Protein AF-A0A0R3R9W0-F1 (afdb_monomer)

Nearest PDB structures (foldseek):
  6f42-assembly1_V  TM=9.279E-01  e=3.471E-11  Saccharomyces cerevisiae S288C
  7q5b-assembly1_Z  TM=9.039E-01  e=8.817E-10  Saccharomyces cerevisiae S288C
  6eu0-assembly1_Z  TM=9.153E-01  e=1.574E-09  Saccharomyces cerevisiae S288C
  8ffz-assembly1_H  TM=9.113E-01  e=1.174E-06  Saccharomyces cerevisiae S288C
  1ais-assembly1_B  TM=8.645E-01  e=1.232E-06  Pyrococcus woesei

Mean predicted aligned error: 11.51 Å

Solvent-accessible surface area (backbone atoms only — not comparable to full-atom values): 15544 Å² total; per-residue (Å²): 112,59,69,85,70,53,67,56,65,98,49,64,61,67,53,54,53,50,30,53,52,52,50,51,38,47,71,71,68,49,76,72,57,71,59,64,53,20,65,75,69,74,46,61,52,66,60,42,49,51,51,34,51,50,52,33,63,75,70,68,56,84,77,68,85,83,65,46,64,58,43,40,58,61,48,47,63,76,66,62,54,70,93,54,36,67,59,34,43,53,48,18,40,53,45,43,53,47,38,49,56,36,33,62,46,72,99,51,67,48,51,41,50,41,41,30,24,44,55,52,26,32,51,76,74,73,42,92,73,54,68,67,63,45,25,70,72,50,74,48,62,61,68,54,28,51,52,48,46,56,55,48,63,70,38,78,77,55,76,50,52,76,70,51,58,73,74,54,80,77,84,81,64,49,76,35,63,70,58,55,54,51,52,49,54,52,51,54,53,48,52,51,52,49,54,54,48,49,52,52,50,48,65,60,44,52,61,51,50,56,48,51,51,53,51,51,48,50,55,48,52,56,53,46,63,69,35,71,67,42,49,58,71,43,57,81,75,79,83,88,75,96,68,85,46,75,62,60,61,47,52,39,52,51,52,50,51,51,53,55,50,49,69,67,68,71,62,79,131

Organism: NCBI:txid42155

Foldseek 3Di:
DCVVVVVVPPDDPLLLVLLVVVQVCQQVLAQDDLVVSCVVSVHDSVVSVVSNVVCCVVVVPDGDDHQLLNNLLVLLVVLDPDPCSVVLSVQLSLQSVLCVQQQAPPPDDSLLSSLLSSCVSCVVVVNPDDLVSSCVSSVDDSVSNVVSNVVVCPDPLVVDDSVCSVPDDDPDHHDYVVVVVVVVVVVVVVVVVVVVVVVVVCVVVVVVVVVVVVVVVVVVLVVQCPDPVLVVQLVVPDPDDDDCPPVNVVVSSVRSVVVVVVVVVPDDD

pLDDT: mean 85.73, std 12.04, range [38.16, 95.38]

Structure (mmCIF, N/CA/C/O backbone):
data_AF-A0A0R3R9W0-F1
#
_entry.id   AF-A0A0R3R9W0-F1
#
loop_
_atom_site.group_PDB
_atom_site.id
_atom_site.type_symbol
_atom_site.label_atom_id
_atom_site.label_alt_id
_atom_site.label_comp_id
_atom_site.label_asym_id
_atom_site.label_entity_id
_atom_site.label_seq_id
_atom_site.pdbx_PDB_ins_code
_atom_site.Cartn_x
_atom_site.Cartn_y
_atom_site.Cartn_z
_atom_site.occupancy
_atom_site.B_iso_or_equiv
_atom_site.auth_seq_id
_atom_site.auth_comp_id
_atom_site.auth_asym_id
_atom_site.auth_atom_id
_atom_site.pdbx_PDB_model_num
ATOM 1 N N . MET A 1 1 ? 16.117 16.864 -25.625 1.00 77.12 1 MET A N 1
ATOM 2 C CA . MET A 1 1 ? 15.745 17.839 -24.567 1.00 77.12 1 MET A CA 1
ATOM 3 C C . MET A 1 1 ? 16.784 17.953 -23.452 1.00 77.12 1 MET A C 1
ATOM 5 O O . MET A 1 1 ? 17.271 19.051 -23.221 1.00 77.12 1 MET A O 1
ATOM 9 N N . CYS A 1 2 ? 17.153 16.866 -22.764 1.00 81.62 2 CYS A N 1
ATOM 10 C CA . CYS A 1 2 ? 18.048 16.941 -21.595 1.00 81.62 2 CYS A CA 1
ATOM 11 C C . CYS A 1 2 ? 19.479 17.405 -21.916 1.00 81.62 2 CYS A C 1
ATOM 13 O O . CYS A 1 2 ? 20.073 18.144 -21.134 1.00 81.62 2 CYS A O 1
ATOM 15 N N . VAL A 1 3 ? 20.009 17.013 -23.080 1.00 87.31 3 VAL A N 1
ATOM 16 C CA . VAL A 1 3 ? 21.344 17.424 -23.547 1.00 87.31 3 VAL A CA 1
ATOM 17 C C . VAL A 1 3 ? 21.379 18.920 -23.870 1.00 87.31 3 VAL A C 1
ATOM 19 O O . VAL A 1 3 ? 22.263 19.623 -23.399 1.00 87.31 3 VAL A O 1
ATOM 22 N N . SER A 1 4 ? 20.364 19.434 -24.572 1.00 87.38 4 SER A N 1
ATOM 23 C CA . SER A 1 4 ? 20.259 20.848 -24.966 1.00 87.38 4 SER A CA 1
ATOM 24 C C . SER A 1 4 ? 20.227 21.815 -23.775 1.00 87.38 4 SER A C 1
ATOM 26 O O . SER A 1 4 ? 20.614 22.968 -23.909 1.00 87.38 4 SER A O 1
ATOM 28 N N . ARG A 1 5 ? 19.767 21.352 -22.605 1.00 85.50 5 ARG A N 1
ATOM 29 C CA . ARG A 1 5 ? 19.704 22.135 -21.359 1.00 85.50 5 ARG A CA 1
ATOM 30 C C . ARG A 1 5 ? 20.839 21.816 -20.376 1.00 85.50 5 ARG A C 1
ATOM 32 O O . ARG A 1 5 ? 20.760 22.199 -19.214 1.00 85.50 5 ARG A O 1
ATOM 39 N N . ASN A 1 6 ? 21.886 21.112 -20.816 1.00 85.56 6 ASN A N 1
ATOM 40 C CA . ASN A 1 6 ? 23.062 20.757 -20.011 1.00 85.56 6 ASN A CA 1
ATOM 41 C C . ASN A 1 6 ? 22.764 19.956 -18.725 1.00 85.56 6 ASN A C 1
ATOM 43 O O . ASN A 1 6 ? 23.583 19.935 -17.808 1.00 85.56 6 ASN A O 1
ATOM 47 N N . PHE A 1 7 ? 21.637 19.237 -18.642 1.00 85.00 7 PHE A N 1
ATOM 48 C CA . PHE A 1 7 ? 21.268 18.473 -17.436 1.00 85.00 7 PHE A CA 1
ATOM 49 C C . PHE A 1 7 ? 22.114 17.211 -17.206 1.00 85.00 7 PHE A C 1
ATOM 51 O O . PHE A 1 7 ? 22.036 16.599 -16.137 1.00 85.00 7 PHE A O 1
ATOM 58 N N . THR A 1 8 ? 22.931 16.843 -18.194 1.00 84.94 8 THR A N 1
ATOM 59 C CA . THR A 1 8 ? 23.912 15.754 -18.147 1.00 84.94 8 THR A CA 1
ATOM 60 C C . THR A 1 8 ? 25.234 16.156 -17.487 1.00 84.94 8 THR A C 1
ATOM 62 O O . THR A 1 8 ? 26.007 15.274 -17.120 1.00 84.94 8 THR A O 1
ATOM 65 N N . ARG A 1 9 ? 25.519 17.457 -17.315 1.00 85.62 9 ARG A N 1
ATOM 66 C CA . ARG A 1 9 ? 26.744 17.923 -16.643 1.00 85.62 9 ARG A CA 1
ATOM 67 C C . ARG A 1 9 ? 26.642 17.703 -15.130 1.00 85.62 9 ARG A C 1
ATOM 69 O O . ARG A 1 9 ? 25.631 18.037 -14.519 1.00 85.62 9 ARG A O 1
ATOM 76 N N . GLY A 1 10 ? 27.695 17.135 -14.538 1.00 84.44 10 GLY A N 1
ATOM 77 C CA . GLY A 1 10 ? 27.782 16.881 -13.093 1.00 84.44 10 GLY A CA 1
ATOM 78 C C . GLY A 1 10 ? 26.975 15.676 -12.590 1.00 84.44 10 GLY A C 1
ATOM 79 O O . GLY A 1 10 ? 26.822 15.516 -11.383 1.00 84.44 10 GLY A O 1
ATOM 80 N N . ARG A 1 11 ? 26.444 14.829 -13.484 1.00 85.62 11 ARG A N 1
ATOM 81 C CA . ARG A 1 11 ? 25.709 13.606 -13.123 1.00 85.62 11 ARG A CA 1
ATOM 82 C C . ARG A 1 11 ? 26.156 12.415 -13.953 1.00 85.62 11 ARG A C 1
ATOM 84 O O . ARG A 1 11 ? 26.610 12.562 -15.086 1.00 85.62 11 ARG A O 1
ATOM 91 N N . VAL A 1 12 ? 25.957 11.221 -13.403 1.00 88.75 12 VAL A N 1
ATOM 92 C CA . VAL A 1 12 ? 26.214 9.975 -14.124 1.00 88.75 12 VAL A CA 1
ATOM 93 C C . VAL A 1 12 ? 25.221 9.850 -15.281 1.00 88.75 12 VAL A C 1
ATOM 95 O O . VAL A 1 12 ? 24.004 9.910 -15.090 1.00 88.75 12 VAL A O 1
ATOM 98 N N . ARG A 1 13 ? 25.744 9.684 -16.501 1.00 89.38 13 ARG A N 1
ATOM 99 C CA . ARG A 1 13 ? 24.937 9.640 -17.732 1.00 89.38 13 ARG A CA 1
ATOM 100 C C . ARG A 1 13 ? 23.897 8.514 -17.712 1.00 89.38 13 ARG A C 1
ATOM 102 O O . ARG A 1 13 ? 22.772 8.746 -18.142 1.00 89.38 13 ARG A O 1
ATOM 109 N N . SER A 1 14 ? 24.237 7.346 -17.163 1.00 90.56 14 SER A N 1
ATOM 110 C CA . SER A 1 14 ? 23.324 6.199 -17.045 1.00 90.56 14 SER A CA 1
ATOM 111 C C . SER A 1 14 ? 22.059 6.537 -16.248 1.00 90.56 14 SER A C 1
ATOM 113 O O . SER A 1 14 ? 20.960 6.218 -16.693 1.00 90.56 14 SER A O 1
ATOM 115 N N . HIS A 1 15 ? 22.185 7.264 -15.131 1.00 91.44 15 HIS A N 1
ATOM 116 C CA . HIS A 1 15 ? 21.037 7.647 -14.299 1.00 91.44 15 HIS A CA 1
ATOM 117 C C . HIS A 1 15 ? 20.103 8.597 -15.047 1.00 91.44 15 HIS A C 1
ATOM 119 O O . HIS A 1 15 ? 18.883 8.488 -14.946 1.00 91.44 15 HIS A O 1
ATOM 125 N N . VAL A 1 16 ? 20.675 9.533 -15.812 1.00 91.56 16 VAL A N 1
ATOM 126 C CA . VAL A 1 16 ? 19.897 10.496 -16.599 1.00 91.56 16 VAL A CA 1
ATOM 127 C C . VAL A 1 16 ? 19.124 9.776 -17.701 1.00 91.56 16 VAL A C 1
ATOM 129 O O . VAL A 1 16 ? 17.939 10.052 -17.873 1.00 91.56 16 VAL A O 1
ATOM 132 N N . VAL A 1 17 ? 19.754 8.830 -18.404 1.00 92.50 17 VAL A N 1
ATOM 133 C CA . VAL A 1 17 ? 19.094 8.022 -19.442 1.00 92.50 17 VAL A CA 1
ATOM 134 C C . VAL A 1 17 ? 17.964 7.183 -18.843 1.00 92.50 17 VAL A C 1
ATOM 136 O O . VAL A 1 17 ? 16.834 7.278 -19.319 1.00 92.50 17 VAL A O 1
ATOM 139 N N . ALA A 1 18 ? 18.228 6.441 -17.763 1.00 94.06 18 ALA A N 1
ATOM 140 C CA . ALA A 1 18 ? 17.219 5.620 -17.092 1.00 94.06 18 ALA A CA 1
ATOM 141 C C . ALA A 1 18 ? 16.033 6.457 -16.582 1.00 94.06 18 ALA A C 1
ATOM 143 O O . ALA A 1 18 ? 14.878 6.084 -16.770 1.00 94.06 18 ALA A O 1
ATOM 144 N N . ALA A 1 19 ? 16.299 7.631 -16.001 1.00 93.19 19 ALA A N 1
ATOM 145 C CA . ALA A 1 19 ? 15.249 8.531 -15.535 1.00 93.19 19 ALA A CA 1
ATOM 146 C C . ALA A 1 19 ? 14.415 9.117 -16.686 1.00 93.19 19 ALA A C 1
ATOM 148 O O . ALA A 1 19 ? 13.205 9.265 -16.537 1.00 93.19 19 ALA A O 1
ATOM 149 N N . CYS A 1 20 ? 15.028 9.430 -17.833 1.00 92.12 20 CYS A N 1
ATOM 150 C CA . CYS A 1 20 ? 14.297 9.894 -19.016 1.00 92.12 20 CYS A CA 1
ATOM 151 C C . CYS A 1 20 ? 13.406 8.789 -19.593 1.00 92.12 20 CYS A C 1
ATOM 153 O O . CYS A 1 20 ? 12.252 9.054 -19.917 1.00 92.12 20 CYS A O 1
ATOM 155 N N . LEU A 1 21 ? 13.915 7.556 -19.658 1.00 94.38 21 LEU A N 1
ATOM 156 C CA . LEU A 1 21 ? 13.154 6.403 -20.133 1.00 94.38 21 LEU A CA 1
ATOM 157 C C . LEU A 1 21 ? 11.974 6.084 -19.200 1.00 94.38 21 LEU A C 1
ATOM 159 O O . LEU A 1 21 ? 10.842 5.929 -19.654 1.00 94.38 21 LEU A O 1
ATOM 163 N N . TYR A 1 22 ? 12.193 6.094 -17.883 1.00 94.25 22 TYR A N 1
ATOM 164 C CA . TYR A 1 22 ? 11.105 5.920 -16.918 1.00 94.25 22 TYR A CA 1
ATOM 165 C C . TYR A 1 22 ? 10.067 7.051 -16.994 1.00 94.25 22 TYR A C 1
ATOM 167 O O . TYR A 1 22 ? 8.870 6.815 -16.827 1.00 94.25 22 TYR A O 1
ATOM 175 N N . MET A 1 23 ? 10.503 8.284 -17.272 1.00 93.38 23 MET A N 1
ATOM 176 C CA . MET A 1 23 ? 9.603 9.421 -17.472 1.00 93.38 23 MET A CA 1
ATOM 177 C C . MET A 1 23 ? 8.659 9.177 -18.653 1.00 93.38 23 MET A C 1
ATOM 179 O O . MET A 1 23 ? 7.452 9.347 -18.494 1.00 93.38 23 MET A O 1
ATOM 183 N N . THR A 1 24 ? 9.179 8.712 -19.794 1.00 93.12 24 THR A N 1
ATOM 184 C CA . THR A 1 24 ? 8.351 8.347 -20.955 1.00 93.12 24 THR A CA 1
ATOM 185 C C . THR A 1 24 ? 7.427 7.172 -20.652 1.00 93.12 24 THR A C 1
ATOM 187 O O . THR A 1 24 ? 6.241 7.248 -20.950 1.00 93.12 24 THR A O 1
ATOM 190 N N . CYS A 1 25 ? 7.911 6.138 -19.956 1.00 92.94 25 CYS A N 1
ATOM 191 C CA . CYS A 1 25 ? 7.082 4.998 -19.559 1.00 92.94 25 CYS A CA 1
ATOM 192 C C . CYS A 1 25 ? 5.890 5.413 -18.688 1.00 92.94 25 CYS A C 1
ATOM 194 O O . CYS A 1 25 ? 4.809 4.840 -18.833 1.00 92.94 25 CYS A O 1
ATOM 196 N N . ARG A 1 26 ? 6.077 6.401 -17.799 1.00 91.94 26 ARG A N 1
ATOM 197 C CA . ARG A 1 26 ? 4.991 6.949 -16.976 1.00 91.94 26 ARG A CA 1
ATOM 198 C C . ARG A 1 26 ? 4.011 7.805 -17.767 1.00 91.94 26 ARG A C 1
ATOM 200 O O . ARG A 1 26 ? 2.830 7.759 -17.453 1.00 91.94 26 ARG A O 1
ATOM 207 N N . LEU A 1 27 ? 4.476 8.579 -18.745 1.00 91.88 27 LEU A N 1
ATOM 208 C CA . LEU A 1 27 ? 3.593 9.378 -19.604 1.00 91.88 27 LEU A CA 1
ATOM 209 C C . LEU A 1 27 ? 2.684 8.483 -20.456 1.00 91.88 27 LEU A C 1
ATOM 211 O O . LEU A 1 27 ? 1.490 8.741 -20.542 1.00 91.88 27 LEU A O 1
ATOM 215 N N . GLU A 1 28 ? 3.232 7.387 -20.978 1.00 91.50 28 GLU A N 1
ATOM 216 C CA . GLU A 1 28 ? 2.499 6.380 -21.759 1.00 91.50 28 GLU A CA 1
ATOM 217 C C . GLU A 1 28 ? 1.696 5.389 -20.888 1.00 91.50 28 GLU A C 1
ATOM 219 O O . GLU A 1 28 ? 1.117 4.437 -21.401 1.00 91.50 28 GLU A O 1
ATOM 224 N N . ASN A 1 29 ? 1.672 5.566 -19.558 1.00 88.81 29 ASN A N 1
ATOM 225 C CA . ASN A 1 29 ? 0.998 4.672 -18.603 1.00 88.81 29 ASN A CA 1
ATOM 226 C C . ASN A 1 29 ? 1.364 3.180 -18.748 1.00 88.81 29 ASN A C 1
ATOM 228 O O . ASN A 1 29 ? 0.544 2.291 -18.531 1.00 88.81 29 ASN A O 1
ATOM 232 N N . THR A 1 30 ? 2.616 2.879 -19.081 1.00 91.00 30 THR A N 1
ATOM 233 C CA . THR A 1 30 ? 3.088 1.491 -19.193 1.00 91.00 30 THR A CA 1
ATOM 234 C C . THR A 1 30 ? 3.391 0.876 -17.821 1.00 91.00 30 THR A C 1
ATOM 236 O O . THR A 1 30 ? 3.777 1.569 -16.878 1.00 91.00 30 THR A O 1
ATOM 239 N N . ALA A 1 31 ? 3.260 -0.448 -17.702 1.00 89.69 31 ALA A N 1
ATOM 240 C CA . ALA A 1 31 ? 3.451 -1.186 -16.452 1.00 89.69 31 ALA A CA 1
ATOM 241 C C . ALA A 1 31 ? 4.939 -1.430 -16.118 1.00 89.69 31 ALA A C 1
ATOM 243 O O . ALA A 1 31 ? 5.366 -2.577 -16.006 1.00 89.69 31 ALA A O 1
ATOM 244 N N . HIS A 1 32 ? 5.734 -0.369 -15.951 1.00 91.56 32 HIS A N 1
ATOM 245 C CA . HIS A 1 32 ? 7.149 -0.442 -15.553 1.00 91.56 32 HIS A CA 1
ATOM 246 C C . HIS A 1 32 ? 7.368 0.198 -14.181 1.00 91.56 32 HIS A C 1
ATOM 248 O O . HIS A 1 32 ? 6.885 1.300 -13.922 1.00 91.56 32 HIS A O 1
ATOM 254 N N . LEU A 1 33 ? 8.114 -0.468 -13.298 1.00 91.88 33 LEU A N 1
ATOM 255 C CA . LEU A 1 33 ? 8.482 0.075 -11.992 1.00 91.88 33 LEU A CA 1
ATOM 256 C C . LEU A 1 33 ? 9.838 0.762 -12.074 1.00 91.88 33 LEU A C 1
ATOM 258 O O . LEU A 1 33 ? 10.730 0.329 -12.793 1.00 91.88 33 LEU A O 1
ATOM 262 N N . LEU A 1 34 ? 10.041 1.783 -11.239 1.00 92.44 34 LEU A N 1
ATOM 263 C CA . LEU A 1 34 ? 11.362 2.399 -11.082 1.00 92.44 34 LEU A CA 1
ATOM 264 C C . LEU A 1 34 ? 12.418 1.392 -10.577 1.00 92.44 34 LEU A C 1
ATOM 266 O O . LEU A 1 34 ? 13.603 1.567 -10.847 1.00 92.44 34 LEU A O 1
ATOM 270 N N . LEU A 1 35 ? 11.978 0.345 -9.866 1.00 92.75 35 LEU A N 1
ATOM 271 C CA . LEU A 1 35 ? 12.825 -0.758 -9.403 1.00 92.75 35 LEU A CA 1
ATOM 272 C C . LEU A 1 35 ? 13.446 -1.531 -10.572 1.00 92.75 35 LEU A C 1
ATOM 274 O O . LEU A 1 35 ? 14.641 -1.783 -10.548 1.00 92.75 35 LEU A O 1
ATOM 278 N N . ASP A 1 36 ? 12.687 -1.784 -11.638 1.00 92.12 36 ASP A N 1
ATOM 279 C CA . ASP A 1 36 ? 13.184 -2.541 -12.791 1.00 92.12 36 ASP A CA 1
ATOM 280 C C . ASP A 1 36 ? 14.406 -1.835 -13.433 1.00 92.12 36 ASP A C 1
ATOM 282 O O . ASP A 1 36 ? 15.379 -2.465 -13.841 1.00 92.12 36 ASP A O 1
ATOM 286 N N . PHE A 1 37 ? 14.408 -0.494 -13.455 1.00 93.88 37 PHE A N 1
ATOM 287 C CA . PHE A 1 37 ? 15.544 0.307 -13.935 1.00 93.88 37 PHE A CA 1
ATOM 288 C C . PHE A 1 37 ? 16.707 0.346 -12.941 1.00 93.88 37 PHE A C 1
ATOM 290 O O . PHE A 1 37 ? 17.871 0.384 -13.346 1.00 93.88 37 PHE A O 1
ATOM 297 N N . SER A 1 38 ? 16.396 0.365 -11.646 1.00 94.12 38 SER A N 1
ATOM 298 C CA . SER A 1 38 ? 17.373 0.300 -10.556 1.00 94.12 38 SER A CA 1
ATOM 299 C C . SER A 1 38 ? 18.177 -0.998 -10.623 1.00 94.12 38 SER A C 1
ATOM 301 O O . SER A 1 38 ? 19.398 -0.959 -10.488 1.00 94.12 38 SER A O 1
ATOM 303 N N . ASP A 1 39 ? 17.514 -2.117 -10.909 1.00 91.81 39 ASP A N 1
ATOM 304 C CA . ASP A 1 39 ? 18.141 -3.436 -10.999 1.00 91.81 39 ASP A CA 1
ATOM 305 C C . ASP A 1 39 ? 19.062 -3.542 -12.221 1.00 91.81 39 ASP A C 1
ATOM 307 O O . ASP A 1 39 ? 20.165 -4.073 -12.126 1.00 91.81 39 ASP A O 1
ATOM 311 N N . ILE A 1 40 ? 18.683 -2.965 -13.365 1.00 92.88 40 ILE A N 1
ATOM 312 C CA . ILE A 1 40 ? 19.543 -2.964 -14.563 1.00 92.88 40 ILE A CA 1
ATOM 313 C C . ILE A 1 40 ? 20.743 -2.026 -14.386 1.00 92.88 40 ILE A C 1
ATOM 315 O O . ILE A 1 40 ? 21.858 -2.343 -14.795 1.00 92.88 40 ILE A O 1
ATOM 319 N N . THR A 1 41 ? 20.525 -0.851 -13.791 1.00 91.00 41 THR A N 1
ATOM 320 C CA . TH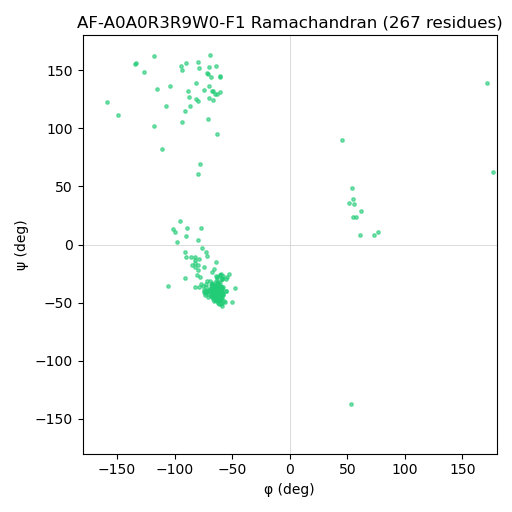R A 1 41 ? 21.587 0.152 -13.608 1.00 91.00 41 THR A CA 1
ATOM 321 C C . THR A 1 41 ? 22.470 -0.104 -12.388 1.00 91.00 41 THR A C 1
ATOM 323 O O . THR A 1 41 ? 23.510 0.541 -12.284 1.00 91.00 41 THR A O 1
ATOM 326 N N . GLN A 1 42 ? 22.088 -1.040 -11.507 1.00 92.06 42 GLN A N 1
ATOM 327 C CA . GLN A 1 42 ? 22.786 -1.393 -10.261 1.00 92.06 42 GLN A CA 1
ATOM 328 C C . GLN A 1 42 ? 23.022 -0.181 -9.344 1.00 92.06 42 GLN A C 1
ATOM 330 O O . GLN A 1 42 ? 24.075 -0.018 -8.729 1.00 92.06 42 GLN A O 1
ATOM 335 N N . VAL A 1 43 ? 22.032 0.708 -9.269 1.00 91.75 43 VAL A N 1
ATOM 336 C CA . VAL A 1 43 ? 22.090 1.962 -8.502 1.00 91.75 43 VAL A CA 1
ATOM 337 C C . VAL A 1 43 ? 20.897 2.019 -7.574 1.00 91.75 43 VAL A C 1
ATOM 339 O O . VAL A 1 43 ? 19.831 1.530 -7.913 1.00 91.75 43 VAL A O 1
ATOM 342 N N . ASN A 1 44 ? 21.035 2.654 -6.412 1.00 93.25 44 ASN A N 1
ATOM 343 C CA . ASN A 1 44 ? 19.926 2.787 -5.481 1.00 93.25 44 ASN A CA 1
ATOM 344 C C . ASN A 1 44 ? 18.732 3.549 -6.101 1.00 93.25 44 ASN A C 1
ATOM 346 O O . ASN A 1 44 ? 18.860 4.665 -6.612 1.00 93.25 44 ASN A O 1
ATOM 350 N N . VAL A 1 45 ? 17.537 2.974 -5.962 1.00 93.19 45 VAL A N 1
ATOM 351 C CA . VAL A 1 45 ? 16.235 3.537 -6.356 1.00 93.19 45 VAL A CA 1
ATOM 352 C C . VAL A 1 45 ? 16.055 4.983 -5.888 1.00 93.19 45 VAL A C 1
ATOM 354 O O . VAL A 1 45 ? 15.468 5.800 -6.601 1.00 93.19 45 VAL A O 1
ATOM 357 N N . PHE A 1 46 ? 16.551 5.327 -4.693 1.00 93.25 46 PHE A N 1
ATOM 358 C CA . PHE A 1 46 ? 16.442 6.685 -4.156 1.00 93.25 46 PHE A CA 1
ATOM 359 C C . PHE A 1 46 ? 17.250 7.701 -4.974 1.00 93.25 46 PHE A C 1
ATOM 361 O O . PHE A 1 46 ? 16.781 8.821 -5.181 1.00 93.25 46 PHE A O 1
ATOM 368 N N . ASP A 1 47 ? 18.413 7.320 -5.501 1.00 92.38 47 ASP A N 1
ATOM 369 C CA . ASP A 1 47 ? 19.244 8.187 -6.344 1.00 92.38 47 ASP A CA 1
ATOM 370 C C . ASP A 1 47 ? 18.647 8.372 -7.741 1.00 92.38 47 ASP A C 1
ATOM 372 O O . ASP A 1 47 ? 18.598 9.499 -8.259 1.00 92.38 47 ASP A O 1
ATOM 376 N N . LEU A 1 48 ? 18.090 7.302 -8.320 1.00 93.38 48 LEU A N 1
ATOM 377 C CA . LEU A 1 48 ? 17.288 7.400 -9.544 1.00 93.38 48 LEU A CA 1
ATOM 378 C C . LEU A 1 48 ? 16.067 8.303 -9.326 1.00 93.38 48 LEU A C 1
ATOM 380 O O . LEU A 1 48 ? 15.794 9.184 -10.141 1.00 93.38 48 LEU A O 1
ATOM 384 N N . GLY A 1 49 ? 15.368 8.147 -8.200 1.00 93.56 49 GLY A N 1
ATOM 385 C CA . GLY A 1 49 ? 14.208 8.960 -7.834 1.00 93.56 49 GLY A CA 1
ATOM 386 C C . GLY A 1 49 ? 14.541 10.443 -7.648 1.00 93.56 49 GLY A C 1
ATOM 387 O O . GLY A 1 49 ? 13.771 11.304 -8.084 1.00 93.56 49 GLY A O 1
ATOM 388 N N . ARG A 1 50 ? 15.698 10.773 -7.060 1.00 92.81 50 ARG A N 1
ATOM 389 C CA . ARG A 1 50 ? 16.203 12.158 -6.969 1.00 92.81 50 ARG A CA 1
ATOM 390 C C . ARG A 1 50 ? 16.458 12.744 -8.355 1.00 92.81 50 ARG A C 1
ATOM 392 O O . ARG A 1 50 ? 16.021 13.860 -8.636 1.00 92.81 50 ARG A O 1
ATOM 399 N N . THR A 1 51 ? 17.108 11.979 -9.230 1.00 92.50 51 THR A N 1
ATOM 400 C CA . THR A 1 51 ? 17.407 12.397 -10.609 1.00 92.50 51 THR A CA 1
ATOM 401 C C . THR A 1 51 ? 16.127 12.606 -11.417 1.00 92.50 51 THR A C 1
ATOM 403 O O . THR A 1 51 ? 15.981 13.628 -12.087 1.00 92.50 51 THR A O 1
ATOM 406 N N . LEU A 1 52 ? 15.155 11.699 -11.292 1.00 92.88 52 LEU A N 1
ATOM 407 C CA . LEU A 1 52 ? 13.845 11.814 -11.928 1.00 92.88 52 LEU A CA 1
ATOM 408 C C . LEU A 1 52 ? 13.091 13.062 -11.458 1.00 92.88 52 LEU A C 1
ATOM 410 O O . LEU A 1 52 ? 12.584 13.816 -12.286 1.00 92.88 52 LEU A O 1
ATOM 414 N N . ASN A 1 53 ? 13.029 13.305 -10.145 1.00 92.44 53 ASN A N 1
ATOM 415 C CA . ASN A 1 53 ? 12.367 14.490 -9.596 1.00 92.44 53 ASN A CA 1
ATOM 416 C C . ASN A 1 53 ? 13.040 15.784 -10.058 1.00 92.44 53 ASN A C 1
ATOM 418 O O . ASN A 1 53 ? 12.348 16.736 -10.414 1.00 92.44 53 ASN A O 1
ATOM 422 N N . PHE A 1 54 ? 14.375 15.809 -10.099 1.00 91.62 54 PHE A N 1
ATOM 423 C CA . PHE A 1 54 ? 15.121 16.936 -10.648 1.00 91.62 54 PHE A CA 1
ATOM 424 C C . PHE A 1 54 ? 14.736 17.190 -12.110 1.00 91.62 54 PHE A C 1
ATOM 426 O O . PHE A 1 54 ? 14.318 18.295 -12.441 1.00 91.62 54 PHE A O 1
ATOM 433 N N . LEU A 1 55 ? 14.795 16.166 -12.968 1.00 91.62 55 LEU A N 1
ATOM 434 C CA . LEU A 1 55 ? 14.459 16.302 -14.389 1.00 91.62 55 LEU A CA 1
ATOM 435 C C . LEU A 1 55 ? 13.011 16.752 -14.595 1.00 91.62 55 LEU A C 1
ATOM 437 O O . LEU A 1 55 ? 12.762 17.648 -15.396 1.00 91.62 55 LEU A O 1
ATOM 441 N N . THR A 1 56 ? 12.073 16.182 -13.841 1.00 92.00 56 THR A N 1
ATOM 442 C CA . THR A 1 56 ? 10.642 16.518 -13.910 1.00 92.00 56 THR A CA 1
ATOM 443 C C . THR A 1 56 ? 10.412 17.994 -13.568 1.00 92.00 56 THR A C 1
ATOM 445 O O . THR A 1 56 ? 9.769 18.717 -14.330 1.00 92.00 56 THR A O 1
ATOM 448 N N . ARG A 1 57 ? 11.017 18.480 -12.472 1.00 91.25 57 ARG A N 1
ATOM 449 C CA . ARG A 1 57 ? 10.931 19.888 -12.045 1.00 91.25 57 ARG A CA 1
ATOM 450 C C . ARG A 1 57 ? 11.618 20.835 -13.030 1.00 91.25 57 ARG A C 1
ATOM 452 O O . ARG A 1 57 ? 11.056 21.872 -13.368 1.00 91.25 57 ARG A O 1
ATOM 459 N N . SER A 1 58 ? 12.805 20.483 -13.523 1.00 90.44 58 SER A N 1
ATOM 460 C CA . SER A 1 58 ? 13.579 21.322 -14.449 1.00 90.44 58 SER A CA 1
ATOM 461 C C . SER A 1 58 ? 12.986 21.384 -15.860 1.00 90.44 58 SER A C 1
ATOM 463 O O . SER A 1 58 ? 13.116 22.401 -16.543 1.00 90.44 58 SER A O 1
ATOM 465 N N . LEU A 1 59 ? 12.337 20.311 -16.319 1.00 89.88 59 LEU A N 1
ATOM 466 C CA . LEU A 1 59 ? 11.637 20.275 -17.606 1.00 89.88 59 LEU A CA 1
ATOM 467 C C . LEU A 1 59 ? 10.198 20.798 -17.512 1.00 89.88 59 LEU A C 1
ATOM 469 O O . LEU A 1 59 ? 9.609 21.064 -18.555 1.00 89.88 59 LEU A O 1
ATOM 473 N N . LYS A 1 60 ? 9.669 21.001 -16.294 1.00 89.81 60 LYS A N 1
ATOM 474 C CA . LYS A 1 60 ? 8.274 21.387 -16.017 1.00 89.81 60 LYS A CA 1
ATOM 475 C C . LYS A 1 60 ? 7.254 20.414 -16.624 1.00 89.81 60 LYS A C 1
ATOM 477 O O . LYS A 1 60 ? 6.186 20.820 -17.067 1.00 89.81 60 LYS A O 1
ATOM 482 N N . ILE A 1 61 ? 7.593 19.128 -16.647 1.00 90.94 61 ILE A N 1
ATOM 483 C CA . ILE A 1 61 ? 6.691 18.071 -17.111 1.00 90.94 61 ILE A CA 1
ATOM 484 C C . ILE A 1 61 ? 5.860 17.622 -15.914 1.00 90.94 61 ILE A C 1
ATOM 486 O O . ILE A 1 61 ? 6.422 17.282 -14.875 1.00 90.94 61 ILE A O 1
ATOM 490 N N . ASN A 1 62 ? 4.535 17.614 -16.041 1.00 89.00 62 ASN A N 1
ATOM 491 C CA . ASN A 1 62 ? 3.676 17.041 -15.013 1.00 89.00 62 ASN A CA 1
ATOM 492 C C . ASN A 1 62 ? 3.523 15.539 -15.269 1.00 89.00 62 ASN A C 1
ATOM 494 O O . ASN A 1 62 ? 3.058 15.139 -16.334 1.00 89.00 62 ASN A O 1
ATOM 498 N N . LEU A 1 63 ? 3.947 14.712 -14.316 1.00 88.69 63 LEU A N 1
ATOM 499 C CA . LEU A 1 63 ? 3.840 13.262 -14.444 1.00 88.69 63 LEU A CA 1
ATOM 500 C C . LEU A 1 63 ? 2.485 12.786 -13.914 1.00 88.69 63 LEU A C 1
ATOM 502 O O . LEU A 1 63 ? 2.129 13.159 -12.793 1.00 88.69 63 LEU A O 1
ATOM 506 N N . PRO A 1 64 ? 1.761 11.932 -14.660 1.00 89.81 64 PRO A N 1
ATOM 507 C CA . PRO A 1 64 ? 0.499 11.389 -14.189 1.00 89.81 64 PRO A CA 1
ATOM 508 C C . PRO A 1 64 ? 0.704 10.520 -12.943 1.00 89.81 64 PRO A C 1
ATOM 510 O O . PRO A 1 64 ? 1.781 9.950 -12.692 1.00 89.81 64 PRO A O 1
ATOM 513 N N . THR A 1 65 ? -0.351 10.434 -12.137 1.00 85.38 65 THR A N 1
ATOM 514 C CA . THR A 1 65 ? -0.412 9.513 -11.006 1.00 85.38 65 THR A CA 1
ATOM 515 C C . THR A 1 65 ? -0.510 8.083 -11.524 1.00 85.38 65 THR A C 1
ATOM 517 O O . THR A 1 65 ? -1.232 7.781 -12.467 1.00 85.38 65 THR A O 1
ATOM 520 N N . THR A 1 66 ? 0.259 7.189 -10.916 1.00 85.69 66 THR A N 1
ATOM 521 C CA . THR A 1 66 ? 0.318 5.789 -11.331 1.00 85.69 66 THR A CA 1
ATOM 522 C C . THR A 1 66 ? -0.879 5.022 -10.783 1.00 85.69 66 THR A C 1
ATOM 524 O O . THR A 1 66 ? -1.051 4.961 -9.563 1.00 85.69 66 THR A O 1
ATOM 527 N N . ASP A 1 67 ? -1.659 4.387 -11.659 1.00 88.62 67 ASP A N 1
ATOM 528 C CA . ASP A 1 67 ? -2.723 3.480 -11.231 1.00 88.62 67 ASP A CA 1
ATOM 529 C C . ASP A 1 67 ? -2.150 2.085 -10.894 1.00 88.62 67 ASP A C 1
ATOM 531 O O . ASP A 1 67 ? -1.470 1.487 -11.735 1.00 88.62 67 ASP A O 1
ATOM 535 N N . PRO A 1 68 ? -2.394 1.540 -9.683 1.00 90.12 68 PRO A N 1
ATOM 536 C CA . PRO A 1 68 ? -1.960 0.191 -9.319 1.00 90.12 68 PRO A CA 1
ATOM 537 C C . PRO A 1 68 ? -2.518 -0.908 -10.237 1.00 90.12 68 PRO A C 1
ATOM 539 O O . PRO A 1 68 ? -1.844 -1.918 -10.436 1.00 90.12 68 PRO A O 1
ATOM 542 N N . CYS A 1 69 ? -3.698 -0.723 -10.837 1.00 90.94 69 CYS A N 1
ATOM 543 C CA . CYS A 1 69 ? -4.341 -1.747 -11.667 1.00 90.94 69 CYS A CA 1
ATOM 544 C C . CYS A 1 69 ? -3.468 -2.183 -12.856 1.00 90.94 69 CYS A C 1
ATOM 546 O O . CYS A 1 69 ? -3.497 -3.347 -13.250 1.00 90.94 69 CYS A O 1
ATOM 548 N N . MET A 1 70 ? -2.626 -1.281 -13.373 1.00 91.25 70 MET A N 1
ATOM 549 C CA . MET A 1 70 ? -1.747 -1.548 -14.518 1.00 91.25 70 MET A CA 1
ATOM 550 C C . MET A 1 70 ? -0.700 -2.635 -14.232 1.00 91.25 70 MET A C 1
ATOM 552 O O . MET A 1 70 ? -0.256 -3.323 -15.148 1.00 91.25 70 MET A O 1
ATOM 556 N N . TYR A 1 71 ? -0.304 -2.824 -12.969 1.00 92.94 71 TYR A N 1
ATOM 557 C CA . TYR A 1 71 ? 0.736 -3.793 -12.607 1.00 92.94 71 TYR A CA 1
ATOM 558 C C . TYR A 1 71 ? 0.215 -5.220 -12.417 1.00 92.94 71 TYR A C 1
ATOM 560 O O 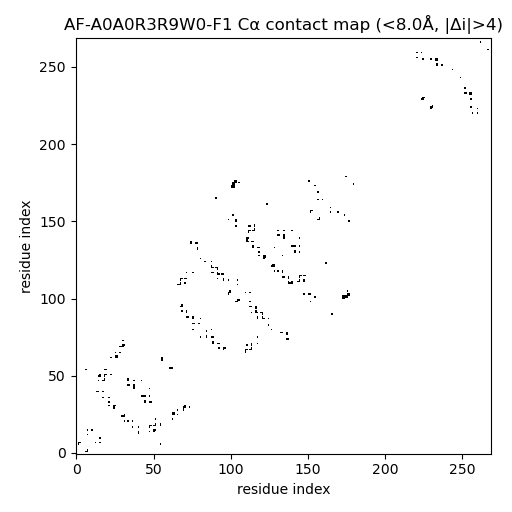. TYR A 1 71 ? 1.002 -6.166 -12.445 1.00 92.94 71 TYR A O 1
ATOM 568 N N . ILE A 1 72 ? -1.096 -5.392 -12.231 1.00 94.88 72 ILE A N 1
ATOM 569 C CA . ILE A 1 72 ? -1.701 -6.677 -11.860 1.00 94.88 72 ILE A CA 1
ATOM 570 C C . ILE A 1 72 ? -1.459 -7.722 -12.942 1.00 94.88 72 ILE A C 1
ATOM 572 O O . ILE A 1 72 ? -1.011 -8.823 -12.630 1.00 94.88 72 ILE A O 1
ATOM 576 N N . LEU A 1 73 ? -1.695 -7.369 -14.210 1.00 93.19 73 LEU A N 1
ATOM 577 C CA . LEU A 1 73 ? -1.495 -8.290 -15.328 1.00 93.19 73 LEU A CA 1
ATOM 578 C C . LEU A 1 73 ? -0.041 -8.766 -15.402 1.00 93.19 73 LEU A C 1
ATOM 580 O O . LEU A 1 73 ? 0.209 -9.962 -15.522 1.00 93.19 73 LEU A O 1
ATOM 584 N N . ARG A 1 74 ? 0.913 -7.836 -15.271 1.00 92.75 74 ARG A N 1
ATOM 585 C CA . ARG A 1 74 ? 2.347 -8.140 -15.295 1.00 92.75 74 ARG A CA 1
ATOM 586 C C . ARG A 1 74 ? 2.726 -9.132 -14.198 1.00 92.75 74 ARG A C 1
ATOM 588 O O . ARG A 1 74 ? 3.350 -10.148 -14.478 1.00 92.75 74 ARG A O 1
ATOM 595 N N . PHE A 1 75 ? 2.318 -8.858 -12.962 1.00 93.94 75 PHE A N 1
ATOM 596 C CA . PHE A 1 75 ? 2.615 -9.732 -11.829 1.00 93.94 75 PHE A CA 1
ATOM 597 C C . PHE A 1 75 ? 1.895 -11.080 -11.911 1.00 93.94 75 PHE A C 1
ATOM 599 O O . PHE A 1 75 ? 2.456 -12.091 -11.500 1.00 93.94 75 PHE A O 1
ATOM 606 N N . ALA A 1 76 ? 0.680 -11.118 -12.460 1.00 93.88 76 ALA A N 1
ATOM 607 C CA . ALA A 1 76 ? -0.055 -12.361 -12.650 1.00 93.88 76 ALA A CA 1
ATOM 608 C C . ALA A 1 76 ? 0.619 -13.285 -13.670 1.00 93.88 76 ALA A C 1
ATOM 610 O O . ALA A 1 76 ? 0.672 -14.488 -13.437 1.00 93.88 76 ALA A O 1
ATOM 611 N N . VAL A 1 77 ? 1.180 -12.728 -14.751 1.00 93.06 77 VAL A N 1
ATOM 612 C CA . VAL A 1 77 ? 2.009 -13.490 -15.701 1.00 93.06 77 VAL A CA 1
ATOM 613 C C . VAL A 1 77 ? 3.236 -14.070 -14.991 1.00 93.06 77 VAL A C 1
ATOM 615 O O . VAL A 1 77 ? 3.537 -15.245 -15.159 1.00 93.06 77 VAL A O 1
ATOM 618 N N . SER A 1 78 ? 3.917 -13.287 -14.149 1.00 92.06 78 SER A N 1
ATOM 619 C CA . SER A 1 78 ? 5.098 -13.760 -13.408 1.00 92.06 78 SER A CA 1
ATOM 620 C C . SER A 1 78 ? 4.797 -14.825 -12.342 1.00 92.06 78 SER A C 1
ATOM 622 O O . SER A 1 78 ? 5.701 -15.565 -11.966 1.00 92.06 78 SER A O 1
ATOM 624 N N . LEU A 1 79 ? 3.563 -14.897 -11.829 1.00 91.06 79 LEU A N 1
ATOM 625 C CA . LEU A 1 79 ? 3.136 -15.874 -10.813 1.00 91.06 79 LEU A CA 1
ATOM 626 C C . LEU A 1 79 ? 2.554 -17.174 -11.394 1.00 91.06 79 LEU A C 1
ATOM 628 O O . LEU A 1 79 ? 2.272 -18.093 -10.619 1.00 91.06 79 LEU A O 1
ATOM 632 N N . ASP A 1 80 ? 2.378 -17.225 -12.717 1.00 89.50 80 ASP A N 1
ATOM 633 C CA . ASP A 1 80 ? 1.851 -18.343 -13.505 1.00 89.50 80 ASP A CA 1
ATOM 634 C C . ASP A 1 80 ? 0.589 -18.996 -12.908 1.00 89.50 80 ASP A C 1
ATOM 636 O O . ASP A 1 80 ? 0.638 -19.925 -12.095 1.00 89.50 80 ASP A O 1
ATOM 640 N N . PHE A 1 81 ? -0.574 -18.481 -13.308 1.00 88.50 81 PHE A N 1
ATOM 641 C CA . PHE A 1 81 ? -1.889 -18.969 -12.872 1.00 88.50 81 PHE A CA 1
ATOM 642 C C . PHE A 1 81 ? -2.567 -19.897 -13.899 1.00 88.50 81 PHE A C 1
ATOM 644 O O . PHE A 1 81 ? -3.755 -20.211 -13.763 1.00 88.50 81 PHE A O 1
ATOM 651 N N . GLY A 1 82 ? -1.841 -20.342 -14.932 1.00 89.25 82 GLY A N 1
ATOM 652 C CA . GLY A 1 82 ? -2.353 -21.250 -15.961 1.00 89.25 82 GLY A CA 1
ATOM 653 C C . GLY A 1 82 ? -3.648 -20.763 -16.628 1.00 89.25 82 GLY A C 1
ATOM 654 O O . GLY A 1 82 ? -3.819 -19.581 -16.931 1.00 89.25 82 GLY A O 1
ATOM 655 N N . ALA A 1 83 ? -4.602 -21.677 -16.842 1.00 89.75 83 ALA A N 1
ATOM 656 C CA . ALA A 1 83 ? -5.843 -21.392 -17.574 1.00 89.75 83 ALA A CA 1
ATOM 657 C C . ALA A 1 83 ? -6.755 -20.345 -16.897 1.00 89.75 83 ALA A C 1
ATOM 659 O O . ALA A 1 83 ? -7.467 -19.616 -17.586 1.00 89.75 83 ALA A O 1
ATOM 660 N N . LYS A 1 84 ? -6.706 -20.226 -15.563 1.00 91.75 84 LYS A N 1
ATOM 661 C CA . LYS A 1 84 ? -7.554 -19.305 -14.780 1.00 91.75 84 LYS A CA 1
ATOM 662 C C . LYS A 1 84 ? -6.937 -17.918 -14.582 1.00 91.75 84 LYS A C 1
ATOM 664 O O . LYS A 1 84 ? -7.484 -17.086 -13.863 1.00 91.75 84 LYS A O 1
ATOM 669 N N . GLN A 1 85 ? -5.813 -17.619 -15.235 1.00 93.56 85 GLN A N 1
ATOM 670 C CA . GLN A 1 85 ? -5.113 -16.344 -15.066 1.00 93.56 85 GLN A CA 1
ATOM 671 C C . GLN A 1 85 ? -6.001 -15.123 -15.345 1.00 93.56 85 GLN A C 1
ATOM 673 O O . GLN A 1 85 ? -5.926 -14.132 -14.621 1.00 93.56 85 GLN A O 1
ATOM 678 N N . LYS A 1 86 ? -6.863 -15.181 -16.368 1.00 93.62 86 LYS A N 1
ATOM 679 C CA . LYS A 1 86 ? -7.769 -14.071 -16.713 1.00 93.62 86 LYS A CA 1
ATOM 680 C C . LYS A 1 86 ? -8.750 -13.759 -15.580 1.00 93.62 86 LYS A C 1
ATOM 682 O O . LYS A 1 86 ? -8.973 -12.593 -15.263 1.00 93.62 86 LYS A O 1
ATOM 687 N N . GLU A 1 87 ? -9.290 -14.798 -14.954 1.00 92.94 87 GLU A N 1
ATOM 688 C CA . GLU A 1 87 ? -10.248 -14.700 -13.851 1.00 92.94 87 GLU A CA 1
ATOM 689 C C . GLU A 1 87 ? -9.579 -14.129 -12.591 1.00 92.94 87 GLU A C 1
ATOM 691 O O . GLU A 1 87 ? -10.098 -13.195 -11.976 1.00 92.94 87 GLU A O 1
ATOM 696 N N . VAL A 1 88 ? -8.367 -14.606 -12.272 1.00 94.06 88 VAL A N 1
ATOM 697 C CA . VAL A 1 88 ? -7.541 -14.091 -11.165 1.00 94.06 88 VAL A CA 1
ATOM 698 C C . VAL A 1 88 ? -7.214 -12.610 -11.367 1.00 94.06 88 VAL A C 1
ATOM 700 O O . VAL A 1 88 ? -7.360 -11.818 -10.439 1.00 94.06 88 VAL A O 1
ATOM 703 N N . VAL A 1 89 ? -6.803 -12.211 -12.576 1.00 95.19 89 VAL A N 1
ATOM 704 C CA . VAL A 1 89 ? -6.483 -10.809 -12.900 1.00 95.19 89 VAL A CA 1
ATOM 705 C C . VAL A 1 89 ? -7.719 -9.918 -12.797 1.00 95.19 89 VAL A C 1
ATOM 707 O O . VAL A 1 89 ? -7.626 -8.823 -12.241 1.00 95.19 89 VAL A O 1
ATOM 710 N N . SER A 1 90 ? -8.870 -10.378 -13.293 1.00 94.00 90 SER A N 1
ATOM 711 C CA . SER A 1 90 ? -10.141 -9.649 -13.202 1.00 94.00 90 SER A CA 1
ATOM 712 C C . SER A 1 90 ? -10.529 -9.389 -11.742 1.00 94.00 90 SER A C 1
ATOM 714 O O . SER A 1 90 ? -10.723 -8.238 -11.339 1.00 94.00 90 SER A O 1
ATOM 716 N N . LEU A 1 91 ? -10.521 -10.439 -10.915 1.00 93.31 91 LEU A N 1
ATOM 717 C CA . LEU A 1 91 ? -10.837 -10.344 -9.490 1.00 93.31 91 LEU A CA 1
ATOM 718 C C . LEU A 1 91 ? -9.830 -9.463 -8.736 1.00 93.31 91 LEU A C 1
ATOM 720 O O . LEU A 1 91 ? -10.228 -8.586 -7.971 1.00 93.31 91 LEU A O 1
ATOM 724 N N . ALA A 1 92 ? -8.528 -9.637 -8.981 1.00 95.38 92 ALA A N 1
ATOM 725 C CA . ALA A 1 92 ? -7.485 -8.816 -8.367 1.00 95.38 92 ALA A CA 1
ATOM 726 C C . ALA A 1 92 ? -7.629 -7.334 -8.745 1.00 95.38 92 ALA A C 1
ATOM 728 O O . ALA A 1 92 ? -7.449 -6.459 -7.898 1.00 95.38 92 ALA A O 1
ATOM 729 N N . THR A 1 93 ? -7.996 -7.036 -9.993 1.00 94.81 93 THR A N 1
ATOM 730 C CA . THR A 1 93 ? -8.237 -5.659 -10.449 1.00 94.81 93 THR A CA 1
ATOM 731 C C . THR A 1 93 ? -9.419 -5.039 -9.722 1.00 94.81 93 THR A C 1
ATOM 733 O O . THR A 1 93 ? -9.299 -3.930 -9.199 1.00 94.81 93 THR A O 1
ATOM 736 N N . ARG A 1 94 ? -10.526 -5.776 -9.596 1.00 92.88 94 ARG A N 1
ATOM 737 C CA . ARG A 1 94 ? -11.687 -5.334 -8.816 1.00 92.88 94 ARG A CA 1
ATOM 738 C C . ARG A 1 94 ? -11.336 -5.107 -7.342 1.00 92.88 94 ARG A C 1
ATOM 740 O O . ARG A 1 94 ? -11.718 -4.085 -6.778 1.00 92.88 94 ARG A O 1
ATOM 747 N N . LEU A 1 95 ? -10.552 -5.997 -6.732 1.00 93.44 95 LEU A N 1
ATOM 748 C CA . LEU A 1 95 ? -10.069 -5.835 -5.355 1.00 93.44 95 LEU A CA 1
ATOM 749 C C . LEU A 1 95 ? -9.250 -4.551 -5.180 1.00 93.44 95 LEU A C 1
ATOM 751 O O . LEU A 1 95 ? -9.488 -3.792 -4.244 1.00 93.44 95 LEU A O 1
ATOM 755 N N . VAL A 1 96 ? -8.323 -4.260 -6.095 1.00 94.00 96 VAL A N 1
ATOM 756 C CA . VAL A 1 96 ? -7.527 -3.022 -6.044 1.00 94.00 96 VAL A CA 1
ATOM 757 C C . VAL A 1 96 ? -8.404 -1.781 -6.223 1.00 94.00 96 VAL A C 1
ATOM 759 O O . VAL A 1 96 ? -8.220 -0.794 -5.507 1.00 94.00 96 VAL A O 1
ATOM 762 N N . GLN A 1 97 ? -9.384 -1.820 -7.128 1.00 92.44 97 GLN A N 1
ATOM 763 C CA . GLN A 1 97 ? -10.354 -0.734 -7.293 1.00 92.44 97 GLN A CA 1
ATOM 764 C C . GLN A 1 97 ? -11.172 -0.514 -6.017 1.00 92.44 97 GLN A C 1
ATOM 766 O O . GLN A 1 97 ? -11.359 0.633 -5.604 1.00 92.44 97 GLN A O 1
ATOM 771 N N . ARG A 1 98 ? -11.587 -1.590 -5.338 1.00 91.31 98 ARG A N 1
ATOM 772 C CA . ARG A 1 98 ? -12.258 -1.498 -4.038 1.00 91.31 98 ARG A CA 1
ATOM 773 C C . ARG A 1 98 ? -11.352 -0.888 -2.973 1.00 91.31 98 ARG A C 1
ATOM 775 O O . ARG A 1 98 ? -11.747 0.078 -2.334 1.00 91.31 98 ARG A O 1
ATOM 782 N N . MET A 1 99 ? -10.111 -1.356 -2.846 1.00 92.06 99 MET A N 1
ATOM 783 C CA . MET A 1 99 ? -9.125 -0.786 -1.914 1.00 92.06 99 MET A CA 1
ATOM 784 C C . MET A 1 99 ? -8.852 0.707 -2.176 1.00 92.06 99 MET A C 1
ATOM 786 O O . MET A 1 99 ? -8.518 1.454 -1.254 1.00 92.06 99 MET A O 1
ATOM 790 N N . LYS A 1 100 ? -8.980 1.160 -3.431 1.00 91.12 100 LYS A N 1
ATOM 791 C CA . LYS A 1 100 ? -8.880 2.577 -3.811 1.00 91.12 100 LYS A CA 1
ATOM 792 C C . LYS A 1 100 ? -10.102 3.380 -3.346 1.00 91.12 100 LYS A C 1
ATOM 794 O O . LYS A 1 100 ? -9.910 4.493 -2.867 1.00 91.12 100 LYS A O 1
ATOM 799 N N . ARG A 1 101 ? -11.316 2.818 -3.440 1.00 89.88 101 ARG A N 1
ATOM 800 C CA . ARG A 1 101 ? -12.561 3.418 -2.909 1.00 89.88 101 ARG A CA 1
ATOM 801 C C . ARG A 1 101 ? -12.577 3.465 -1.376 1.00 89.88 101 ARG A C 1
ATOM 803 O O . ARG A 1 101 ? -12.968 4.477 -0.811 1.00 89.88 101 ARG A O 1
ATOM 810 N N . ASP A 1 102 ? -12.042 2.437 -0.719 1.00 90.19 102 ASP A N 1
ATOM 811 C CA . ASP A 1 102 ? -11.898 2.346 0.746 1.00 90.19 102 ASP A CA 1
ATOM 812 C C . ASP A 1 102 ? -10.720 3.191 1.304 1.00 90.19 102 ASP A C 1
ATOM 814 O O . ASP A 1 102 ? -10.274 2.985 2.430 1.00 90.19 102 ASP A O 1
ATOM 818 N N . TRP A 1 103 ? -10.144 4.109 0.514 1.00 89.31 103 TRP A N 1
ATOM 819 C CA . TRP A 1 103 ? -9.032 4.995 0.913 1.00 89.31 103 TRP A CA 1
ATOM 820 C C . TRP A 1 103 ? -7.773 4.289 1.468 1.00 89.31 103 TRP A C 1
ATOM 822 O O . TRP A 1 103 ? -6.920 4.891 2.138 1.00 89.31 103 TRP A O 1
ATOM 832 N N . ILE A 1 104 ? -7.572 3.017 1.115 1.00 90.75 104 ILE A N 1
ATOM 833 C CA . ILE A 1 104 ? -6.380 2.240 1.484 1.00 90.75 104 ILE A CA 1
ATOM 834 C C . ILE A 1 104 ? -5.211 2.568 0.540 1.00 90.75 104 ILE A C 1
ATOM 836 O O . ILE A 1 104 ? -4.047 2.501 0.938 1.00 90.75 104 ILE A O 1
ATOM 840 N N . ALA A 1 105 ? -5.477 2.995 -0.697 1.00 90.19 105 ALA A N 1
ATOM 841 C CA . ALA A 1 105 ? -4.428 3.239 -1.692 1.00 90.19 105 ALA A CA 1
ATOM 842 C C . ALA A 1 105 ? -3.645 4.557 -1.504 1.00 90.19 105 ALA A C 1
ATOM 844 O O . ALA A 1 105 ? -2.449 4.627 -1.801 1.00 90.19 105 ALA A O 1
ATOM 845 N N . THR A 1 106 ? -4.304 5.608 -1.016 1.00 88.19 106 THR A N 1
ATOM 846 C CA . THR A 1 106 ? -3.774 6.980 -1.029 1.00 88.19 106 THR A CA 1
ATOM 847 C C . THR A 1 106 ? -2.526 7.135 -0.155 1.00 88.19 106 THR A C 1
ATOM 849 O O . THR A 1 106 ? -2.511 6.738 1.007 1.00 88.19 106 THR A O 1
ATOM 852 N N . GLY A 1 107 ? -1.463 7.726 -0.716 1.00 86.88 107 GLY A N 1
ATOM 853 C CA . GLY A 1 107 ? -0.196 7.969 -0.010 1.00 86.88 107 GLY A CA 1
ATOM 854 C C . GLY A 1 107 ? 0.654 6.716 0.235 1.00 86.88 107 GLY A C 1
ATOM 855 O O . GLY A 1 107 ? 1.658 6.784 0.945 1.00 86.88 107 GLY A O 1
ATOM 856 N N . ARG A 1 108 ? 0.278 5.569 -0.340 1.00 89.56 108 ARG A N 1
ATOM 857 C CA . ARG A 1 108 ? 0.951 4.280 -0.138 1.00 89.56 108 ARG A CA 1
ATOM 858 C C . ARG A 1 108 ? 1.535 3.741 -1.441 1.00 89.56 108 ARG A C 1
ATOM 860 O O . ARG A 1 108 ? 1.189 4.182 -2.533 1.00 89.56 108 ARG A O 1
ATOM 867 N N . ARG A 1 109 ? 2.466 2.788 -1.329 1.00 89.75 109 ARG A N 1
ATOM 868 C CA . ARG A 1 109 ? 3.109 2.175 -2.502 1.00 89.75 109 ARG A CA 1
ATOM 869 C C . ARG A 1 109 ? 2.103 1.280 -3.252 1.00 89.75 109 ARG A C 1
ATOM 871 O O . ARG A 1 109 ? 1.576 0.358 -2.628 1.00 89.75 109 ARG A O 1
ATOM 878 N N . PRO A 1 110 ? 1.887 1.479 -4.569 1.00 91.50 110 PRO A N 1
ATOM 879 C CA . PRO A 1 110 ? 0.894 0.725 -5.343 1.00 91.50 110 PRO A CA 1
ATOM 880 C C . PRO A 1 110 ? 1.217 -0.772 -5.434 1.00 91.50 110 PRO A C 1
ATOM 882 O O . PRO A 1 110 ? 0.308 -1.597 -5.443 1.00 91.50 110 PRO A O 1
ATOM 885 N N . THR A 1 111 ? 2.502 -1.140 -5.425 1.00 92.75 111 THR A N 1
ATOM 886 C CA . THR A 1 111 ? 2.952 -2.538 -5.489 1.00 92.75 111 THR A CA 1
ATOM 887 C C . THR A 1 111 ? 2.421 -3.369 -4.321 1.00 92.75 111 THR A C 1
ATOM 889 O O . THR A 1 111 ? 1.897 -4.456 -4.535 1.00 92.75 111 THR A O 1
ATOM 892 N N . GLY A 1 112 ? 2.448 -2.834 -3.095 1.00 93.50 112 GLY A N 1
ATOM 893 C CA . GLY A 1 112 ? 1.940 -3.533 -1.910 1.00 93.50 112 GLY A CA 1
ATOM 894 C C . GLY A 1 112 ? 0.443 -3.862 -1.984 1.00 93.50 112 GLY A C 1
ATOM 895 O O . GLY A 1 112 ? 0.041 -4.936 -1.545 1.00 93.50 112 GLY A O 1
ATOM 896 N N . LEU A 1 113 ? -0.367 -2.978 -2.581 1.00 93.88 113 LEU A N 1
ATOM 897 C CA . LEU A 1 113 ? -1.797 -3.226 -2.818 1.00 93.88 113 LEU A CA 1
ATOM 898 C C . LEU A 1 113 ? -2.007 -4.317 -3.869 1.00 93.88 113 LEU A C 1
ATOM 900 O O . LEU A 1 113 ? -2.807 -5.222 -3.657 1.00 93.88 113 LEU A O 1
ATOM 904 N N . CYS A 1 114 ? -1.245 -4.268 -4.966 1.00 94.69 114 CYS A N 1
ATOM 905 C CA . CYS A 1 114 ? -1.311 -5.283 -6.019 1.00 94.69 114 CYS A CA 1
ATOM 906 C C . CYS A 1 114 ? -0.952 -6.672 -5.482 1.00 94.69 114 CYS A C 1
ATOM 908 O O . CYS A 1 114 ? -1.635 -7.641 -5.793 1.00 94.69 114 CYS A O 1
ATOM 910 N N . GLY A 1 115 ? 0.090 -6.766 -4.648 1.00 94.69 115 GLY A N 1
ATOM 911 C CA . GLY A 1 115 ? 0.501 -8.026 -4.027 1.00 94.69 115 GLY A CA 1
ATOM 912 C C . GLY A 1 115 ? -0.563 -8.601 -3.092 1.00 94.69 115 GLY A C 1
ATOM 913 O O . GLY A 1 115 ? -0.865 -9.788 -3.172 1.00 94.69 115 GLY A O 1
ATOM 914 N N . ALA A 1 116 ? -1.179 -7.765 -2.253 1.00 95.00 116 ALA A N 1
ATOM 915 C CA . ALA A 1 116 ? -2.269 -8.201 -1.379 1.00 95.00 116 ALA A CA 1
ATOM 916 C C . ALA A 1 116 ? -3.498 -8.665 -2.178 1.00 95.00 116 ALA A C 1
ATOM 918 O O . ALA A 1 116 ? -4.042 -9.734 -1.904 1.00 95.00 116 ALA A O 1
ATOM 919 N N . ALA A 1 117 ? -3.892 -7.908 -3.205 1.00 95.12 117 ALA A N 1
ATOM 920 C CA . ALA A 1 117 ? -5.021 -8.252 -4.063 1.00 95.12 117 ALA A CA 1
ATOM 921 C C . ALA A 1 117 ? -4.786 -9.540 -4.867 1.00 95.12 117 ALA A C 1
ATOM 923 O O . ALA A 1 117 ? -5.680 -10.378 -4.948 1.00 95.12 117 ALA A O 1
ATOM 924 N N . LEU A 1 118 ? -3.583 -9.736 -5.419 1.00 95.12 118 LEU A N 1
ATOM 925 C CA . LEU A 1 118 ? -3.222 -10.963 -6.136 1.00 95.12 118 LEU A CA 1
ATOM 926 C C . LEU A 1 118 ? -3.197 -12.179 -5.218 1.00 95.12 118 LEU A C 1
ATOM 928 O O . LEU A 1 118 ? -3.650 -13.246 -5.618 1.00 95.12 118 LEU A O 1
ATOM 932 N N . LEU A 1 119 ? -2.694 -12.031 -3.993 1.00 94.88 119 LEU A N 1
ATOM 933 C CA . LEU A 1 119 ? -2.683 -13.117 -3.020 1.00 94.88 119 LEU A CA 1
ATOM 934 C C . LEU A 1 119 ? -4.107 -13.532 -2.624 1.00 94.88 119 LEU A C 1
ATOM 936 O O . LEU A 1 119 ? -4.388 -14.727 -2.535 1.00 94.88 119 LEU A O 1
ATOM 940 N N . LEU A 1 120 ? -5.006 -12.563 -2.429 1.00 93.69 120 LEU A N 1
ATOM 941 C CA . LEU A 1 120 ? -6.411 -12.834 -2.128 1.00 93.69 120 LEU A CA 1
ATOM 942 C C . LEU A 1 120 ? -7.119 -13.489 -3.322 1.00 93.69 120 LEU A C 1
ATOM 944 O O . LEU A 1 120 ? -7.743 -14.533 -3.163 1.00 93.69 120 LEU A O 1
ATOM 948 N N . ALA A 1 121 ? -6.939 -12.948 -4.529 1.00 94.06 121 ALA A N 1
ATOM 949 C CA . ALA A 1 121 ? -7.526 -13.515 -5.739 1.00 94.06 121 ALA A CA 1
ATOM 950 C C . ALA A 1 121 ? -7.012 -14.934 -6.031 1.00 94.06 121 ALA A C 1
ATOM 952 O O . ALA A 1 121 ? -7.794 -15.813 -6.383 1.00 94.06 121 ALA A O 1
ATOM 953 N N . ALA A 1 122 ? -5.717 -15.191 -5.827 1.00 94.12 122 ALA A N 1
ATOM 954 C CA . ALA A 1 122 ? -5.140 -16.526 -5.955 1.00 94.12 122 ALA A CA 1
ATOM 955 C C . ALA A 1 122 ? -5.828 -17.526 -5.013 1.00 94.12 122 ALA A C 1
ATOM 957 O O . ALA A 1 122 ? -6.179 -18.626 -5.437 1.00 94.12 122 ALA A O 1
ATOM 958 N N . ARG A 1 123 ? -6.090 -17.129 -3.760 1.00 92.25 123 ARG A N 1
ATOM 959 C CA . ARG A 1 123 ? -6.790 -17.969 -2.775 1.00 92.25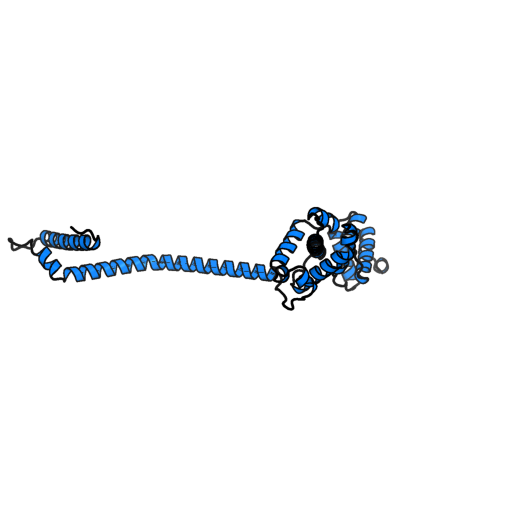 123 ARG A CA 1
ATOM 960 C C . ARG A 1 123 ? -8.228 -18.278 -3.194 1.00 92.25 123 ARG A C 1
ATOM 962 O O . ARG A 1 123 ? -8.644 -19.422 -3.044 1.00 92.25 123 ARG A O 1
ATOM 969 N N . CYS A 1 124 ? -8.950 -17.305 -3.754 1.00 91.12 124 CYS A N 1
ATOM 970 C CA . CYS A 1 124 ? -10.323 -17.493 -4.237 1.00 91.12 124 CYS A CA 1
ATOM 971 C C . CYS A 1 124 ? -10.430 -18.556 -5.340 1.00 91.12 124 CYS A C 1
ATOM 973 O O . CYS A 1 124 ? -11.392 -19.311 -5.362 1.00 91.12 124 CYS A O 1
ATOM 975 N N . TYR A 1 125 ? -9.427 -18.655 -6.218 1.00 91.94 125 TYR A N 1
ATOM 976 C CA . TYR A 1 125 ? -9.390 -19.648 -7.301 1.00 91.94 125 TYR A CA 1
ATOM 977 C C . TYR A 1 125 ? -8.602 -20.924 -6.947 1.00 91.94 125 TYR A C 1
ATOM 979 O O . TYR A 1 125 ? -8.188 -21.656 -7.847 1.00 91.94 125 TYR A O 1
ATOM 987 N N . ASN A 1 126 ? -8.397 -21.199 -5.652 1.00 91.06 126 ASN A N 1
ATOM 988 C CA . ASN A 1 126 ? -7.690 -22.376 -5.124 1.00 91.06 126 ASN A CA 1
ATOM 989 C C . ASN A 1 126 ? -6.207 -22.487 -5.537 1.00 91.06 126 ASN A C 1
ATOM 991 O O . ASN A 1 126 ? -5.651 -23.583 -5.596 1.00 91.06 126 ASN A O 1
ATOM 995 N N . PHE A 1 127 ? -5.534 -21.360 -5.780 1.00 91.88 127 PHE A N 1
ATOM 996 C CA . PHE A 1 127 ? -4.081 -21.319 -5.942 1.00 91.88 127 PHE A CA 1
ATOM 997 C C . PHE A 1 127 ? -3.399 -21.006 -4.608 1.00 91.88 127 PHE A C 1
ATOM 999 O O . PHE A 1 127 ? -3.362 -19.864 -4.141 1.00 91.88 127 PHE A O 1
ATOM 1006 N N . ASN A 1 128 ? -2.790 -22.025 -4.003 1.00 87.69 128 ASN A N 1
ATOM 1007 C CA . ASN A 1 128 ? -2.071 -21.910 -2.734 1.00 87.69 128 ASN A CA 1
ATOM 1008 C C . ASN A 1 128 ? -0.673 -21.289 -2.923 1.00 87.69 128 ASN A C 1
ATOM 1010 O O . ASN A 1 128 ? 0.346 -21.958 -2.769 1.00 87.69 128 ASN A O 1
ATOM 1014 N N . ARG A 1 129 ? -0.610 -19.995 -3.259 1.00 90.00 129 ARG A N 1
ATOM 1015 C CA . ARG A 1 129 ? 0.650 -19.229 -3.293 1.00 90.00 129 ARG A CA 1
ATOM 1016 C C . ARG A 1 129 ? 1.038 -18.755 -1.892 1.00 90.00 129 ARG A C 1
ATOM 1018 O O . ARG A 1 129 ? 0.184 -18.314 -1.115 1.00 90.00 129 ARG A O 1
ATOM 1025 N N . THR A 1 130 ? 2.327 -18.832 -1.559 1.00 92.88 130 THR A N 1
ATOM 1026 C CA . THR A 1 130 ? 2.829 -18.286 -0.292 1.00 92.88 130 THR A CA 1
ATOM 1027 C C . THR A 1 130 ? 3.017 -16.773 -0.399 1.00 92.88 130 THR A C 1
ATOM 1029 O O . THR A 1 130 ? 3.190 -16.223 -1.489 1.00 92.88 130 THR A O 1
ATOM 1032 N N . VAL A 1 131 ? 3.012 -16.072 0.741 1.00 93.44 131 VAL A N 1
ATOM 1033 C CA . VAL A 1 131 ? 3.270 -14.621 0.754 1.00 93.44 131 VAL A CA 1
ATOM 1034 C C . VAL A 1 131 ? 4.680 -14.320 0.236 1.00 93.44 131 VAL A C 1
ATOM 1036 O O . VAL A 1 131 ? 4.872 -13.340 -0.478 1.00 93.44 131 VAL A O 1
ATOM 1039 N N . ALA A 1 132 ? 5.643 -15.203 0.527 1.00 93.31 132 ALA A N 1
ATOM 1040 C CA . ALA A 1 132 ? 7.008 -15.109 0.026 1.00 93.31 132 ALA A CA 1
ATOM 1041 C C . ALA A 1 132 ? 7.064 -15.160 -1.510 1.00 93.31 132 ALA A C 1
ATOM 1043 O O . ALA A 1 132 ? 7.778 -14.362 -2.113 1.00 93.31 132 ALA A O 1
ATOM 1044 N N . ASP A 1 133 ? 6.281 -16.032 -2.153 1.00 92.19 133 ASP A N 1
ATOM 1045 C CA . ASP A 1 133 ? 6.247 -16.130 -3.620 1.00 92.19 133 ASP A CA 1
ATOM 1046 C C . ASP A 1 133 ? 5.758 -14.831 -4.267 1.00 92.19 133 ASP A C 1
ATOM 1048 O O . ASP A 1 133 ? 6.367 -14.335 -5.215 1.00 92.19 133 ASP A O 1
ATOM 1052 N N . VAL A 1 134 ? 4.699 -14.236 -3.711 1.00 93.56 134 VAL A N 1
ATOM 1053 C CA . VAL A 1 134 ? 4.146 -12.962 -4.197 1.00 93.56 134 VAL A CA 1
ATOM 1054 C C . VAL A 1 134 ? 5.122 -11.810 -3.959 1.00 93.56 134 VAL A C 1
ATOM 1056 O O . VAL A 1 134 ? 5.324 -10.968 -4.833 1.00 93.56 134 VAL A O 1
ATOM 1059 N N . VAL A 1 135 ? 5.772 -11.784 -2.796 1.00 94.12 135 VAL A N 1
ATOM 1060 C CA . VAL A 1 135 ? 6.783 -10.781 -2.436 1.00 94.12 135 VAL A CA 1
ATOM 1061 C C . VAL A 1 135 ? 7.956 -10.774 -3.414 1.00 94.12 135 VAL A C 1
ATOM 1063 O O . VAL A 1 135 ? 8.393 -9.690 -3.806 1.00 94.12 135 VAL A O 1
ATOM 1066 N N . ARG A 1 136 ? 8.426 -11.950 -3.857 1.00 91.50 136 ARG A N 1
ATOM 1067 C CA . ARG A 1 136 ? 9.517 -12.050 -4.843 1.00 91.50 136 ARG A CA 1
ATOM 1068 C C . ARG A 1 136 ? 9.174 -11.361 -6.166 1.00 91.50 136 ARG A C 1
ATOM 1070 O O . ARG A 1 136 ? 10.051 -10.745 -6.754 1.00 91.50 136 ARG A O 1
ATOM 1077 N N . VAL A 1 137 ? 7.916 -11.429 -6.600 1.00 92.31 137 VAL A N 1
ATOM 1078 C CA . VAL A 1 137 ? 7.440 -10.831 -7.862 1.00 92.31 137 VAL A CA 1
ATOM 1079 C C . VAL A 1 137 ? 7.137 -9.334 -7.725 1.00 92.31 137 VAL A C 1
ATOM 1081 O O . VAL A 1 137 ? 7.357 -8.551 -8.645 1.00 92.31 137 VAL A O 1
ATOM 1084 N N . VAL A 1 138 ? 6.600 -8.921 -6.578 1.00 91.06 138 VAL A N 1
ATOM 1085 C CA . VAL A 1 138 ? 6.121 -7.547 -6.347 1.00 91.06 138 VAL A CA 1
ATOM 1086 C C . VAL A 1 138 ? 7.222 -6.629 -5.786 1.00 91.06 138 VAL A C 1
ATOM 1088 O O . VAL A 1 138 ? 7.050 -5.407 -5.744 1.00 91.06 138 VAL A O 1
ATOM 1091 N N . HIS A 1 139 ? 8.359 -7.200 -5.378 1.00 91.00 139 HIS A N 1
ATOM 1092 C CA . HIS A 1 139 ? 9.525 -6.502 -4.823 1.00 91.00 139 HIS A CA 1
ATOM 1093 C C . HIS A 1 139 ? 9.173 -5.605 -3.618 1.00 91.00 139 HIS A C 1
ATOM 1095 O O . HIS A 1 139 ? 9.531 -4.427 -3.546 1.00 91.00 139 HIS A O 1
ATOM 1101 N N . ILE A 1 140 ? 8.425 -6.156 -2.657 1.00 92.50 140 ILE A N 1
ATOM 1102 C CA . ILE A 1 140 ? 7.977 -5.469 -1.433 1.00 92.50 140 ILE A CA 1
ATOM 1103 C C . ILE A 1 140 ? 8.207 -6.366 -0.210 1.00 92.50 140 ILE A C 1
ATOM 1105 O O . ILE A 1 140 ? 8.245 -7.578 -0.340 1.00 92.50 140 ILE A O 1
ATOM 1109 N N . SER A 1 141 ? 8.331 -5.808 0.995 1.00 93.31 141 SER A N 1
ATOM 1110 C CA . SER A 1 141 ? 8.442 -6.624 2.215 1.00 93.31 141 SER A CA 1
ATOM 1111 C C . SER A 1 141 ? 7.136 -7.366 2.540 1.00 93.31 141 SER A C 1
ATOM 1113 O O . SER A 1 141 ? 6.042 -6.814 2.393 1.00 93.31 141 SER A O 1
ATOM 1115 N N . GLU A 1 142 ? 7.254 -8.587 3.066 1.00 94.69 142 GLU A N 1
ATOM 1116 C CA . GLU A 1 142 ? 6.132 -9.420 3.518 1.00 94.69 142 GLU A CA 1
ATOM 1117 C C . GLU A 1 142 ? 5.240 -8.709 4.544 1.00 94.69 142 GLU A C 1
ATOM 1119 O O . GLU A 1 142 ? 4.012 -8.768 4.452 1.00 94.69 142 GLU A O 1
ATOM 1124 N N . ALA A 1 143 ? 5.841 -7.963 5.475 1.00 95.31 143 ALA A N 1
ATOM 1125 C CA . ALA A 1 143 ? 5.106 -7.208 6.488 1.00 95.31 143 ALA A CA 1
ATOM 1126 C C . ALA A 1 143 ? 4.165 -6.160 5.869 1.00 95.31 143 ALA A C 1
ATOM 1128 O O . ALA A 1 143 ? 3.090 -5.891 6.401 1.00 95.31 143 ALA A O 1
ATOM 1129 N N . VAL A 1 144 ? 4.537 -5.584 4.719 1.00 94.25 144 VAL A N 1
ATOM 1130 C CA . VAL A 1 144 ? 3.708 -4.589 4.026 1.00 94.25 144 VAL A CA 1
ATOM 1131 C C . VAL A 1 144 ? 2.472 -5.246 3.423 1.00 94.25 144 VAL A C 1
ATOM 1133 O O . VAL A 1 144 ? 1.389 -4.674 3.538 1.00 94.25 144 VAL A O 1
ATOM 1136 N N . VAL A 1 145 ? 2.627 -6.428 2.814 1.00 94.44 145 VAL A N 1
ATOM 1137 C CA . VAL A 1 145 ? 1.513 -7.201 2.239 1.00 94.44 145 VAL A CA 1
ATOM 1138 C C . VAL A 1 145 ? 0.556 -7.639 3.343 1.00 94.44 145 VAL A C 1
ATOM 1140 O O . VAL A 1 145 ? -0.639 -7.384 3.225 1.00 94.44 145 VAL A O 1
ATOM 1143 N N . LYS A 1 146 ? 1.076 -8.193 4.448 1.00 94.75 146 LYS A N 1
ATOM 1144 C CA . LYS A 1 146 ? 0.272 -8.562 5.627 1.00 94.75 146 LYS A CA 1
ATOM 1145 C C . LYS A 1 146 ? -0.508 -7.369 6.171 1.00 94.75 146 LYS A C 1
ATOM 1147 O O . LYS A 1 146 ? -1.725 -7.437 6.252 1.00 94.75 146 LYS A O 1
ATOM 1152 N N . LYS A 1 147 ? 0.154 -6.223 6.375 1.00 93.69 147 LYS A N 1
ATOM 1153 C CA . LYS A 1 147 ? -0.523 -4.998 6.826 1.00 93.69 147 LYS A CA 1
ATOM 1154 C C . LYS A 1 147 ? -1.643 -4.550 5.875 1.00 93.69 147 LYS A C 1
ATOM 1156 O O . LYS A 1 147 ? -2.661 -4.057 6.343 1.00 93.69 147 LYS A O 1
ATOM 1161 N N . ARG A 1 148 ? -1.486 -4.699 4.549 1.00 93.88 148 ARG A N 1
ATOM 1162 C CA . ARG A 1 148 ? -2.570 -4.378 3.598 1.00 93.88 148 ARG A CA 1
ATOM 1163 C C . ARG A 1 148 ? -3.741 -5.356 3.696 1.00 93.88 148 ARG A C 1
ATOM 1165 O O . ARG A 1 148 ? -4.879 -4.919 3.575 1.00 93.88 148 ARG A O 1
ATOM 1172 N N . LEU A 1 149 ? -3.468 -6.644 3.906 1.00 93.44 149 LEU A N 1
ATOM 1173 C CA . LEU A 1 149 ? -4.510 -7.649 4.122 1.00 93.44 149 LEU A CA 1
ATOM 1174 C C . LEU A 1 149 ? -5.271 -7.387 5.423 1.00 93.44 149 LEU A C 1
ATOM 1176 O O . LEU A 1 149 ? -6.495 -7.411 5.403 1.00 93.44 149 LEU A O 1
ATOM 1180 N N . ASP A 1 150 ? -4.569 -7.061 6.509 1.00 93.12 150 ASP A N 1
ATOM 1181 C CA . ASP A 1 150 ? -5.188 -6.737 7.800 1.00 93.12 150 ASP A CA 1
ATOM 1182 C C . ASP A 1 150 ? -6.060 -5.477 7.710 1.00 93.12 150 ASP A C 1
ATOM 1184 O O . ASP A 1 150 ? -7.140 -5.420 8.289 1.00 93.12 150 ASP A O 1
ATOM 1188 N N . GLU A 1 151 ? -5.612 -4.458 6.970 1.00 92.12 151 GLU A N 1
ATOM 1189 C CA . GLU A 1 151 ? -6.403 -3.249 6.717 1.00 92.12 151 GLU A CA 1
ATOM 1190 C C . GLU A 1 151 ? -7.651 -3.550 5.876 1.00 92.12 151 GLU A C 1
ATOM 1192 O O . GLU A 1 151 ? -8.726 -3.051 6.199 1.00 92.12 151 GLU A O 1
ATOM 1197 N N . PHE A 1 152 ? -7.533 -4.385 4.838 1.00 92.38 152 PHE A N 1
ATOM 1198 C CA . PHE A 1 152 ? -8.680 -4.818 4.036 1.00 92.38 152 PHE A CA 1
ATOM 1199 C C . PHE A 1 152 ? -9.646 -5.695 4.844 1.00 92.38 152 PHE A C 1
ATOM 1201 O O . PHE A 1 152 ? -10.853 -5.546 4.721 1.00 92.38 152 PHE A O 1
ATOM 1208 N N . GLY A 1 153 ? -9.139 -6.544 5.739 1.00 91.69 153 GLY A N 1
ATOM 1209 C CA . GLY A 1 153 ? -9.952 -7.341 6.662 1.00 91.69 153 GLY A CA 1
ATOM 1210 C C . GLY A 1 153 ? -10.750 -6.509 7.673 1.00 91.69 153 GLY A C 1
ATOM 1211 O O . GLY A 1 153 ? -11.662 -7.023 8.305 1.00 91.69 153 GLY A O 1
ATOM 1212 N N . GLN A 1 154 ? -10.430 -5.223 7.836 1.00 89.25 154 GLN A N 1
ATOM 1213 C CA . GLN A 1 154 ? -11.168 -4.300 8.701 1.00 89.25 154 GLN A CA 1
ATOM 1214 C C . GLN A 1 154 ? -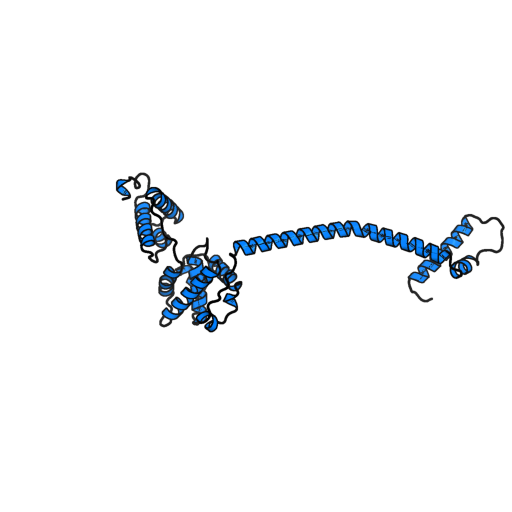12.190 -3.433 7.950 1.00 89.25 154 GLN A C 1
ATOM 1216 O O . GLN A 1 154 ? -12.780 -2.538 8.567 1.00 89.25 154 GLN A O 1
ATOM 1221 N N . THR A 1 155 ? -12.354 -3.621 6.638 1.00 89.75 155 THR A N 1
ATOM 1222 C CA . THR A 1 155 ? -13.392 -2.941 5.854 1.00 89.75 155 THR A CA 1
ATOM 1223 C C . THR A 1 155 ? -14.635 -3.825 5.742 1.00 89.75 155 THR A C 1
ATOM 1225 O O . THR A 1 155 ? -14.517 -5.054 5.790 1.00 89.75 155 THR A O 1
ATOM 1228 N N . PRO A 1 156 ? -15.835 -3.244 5.558 1.00 87.06 156 PRO A N 1
ATOM 1229 C CA . PRO A 1 156 ? -17.066 -4.022 5.373 1.00 87.06 156 PRO A CA 1
ATOM 1230 C C . PRO A 1 156 ? -17.002 -4.951 4.149 1.00 87.06 156 PRO A C 1
ATOM 1232 O O . PRO A 1 156 ? -17.623 -6.011 4.140 1.00 87.06 156 PRO A O 1
ATOM 1235 N N . SER A 1 157 ? -16.177 -4.606 3.155 1.00 86.69 157 SER A N 1
ATOM 1236 C CA . SER A 1 157 ? -15.891 -5.419 1.967 1.00 86.69 157 SER A CA 1
ATOM 1237 C C . SER A 1 157 ? -15.401 -6.833 2.297 1.00 86.69 157 SER A C 1
ATOM 1239 O O . SER A 1 157 ? -15.605 -7.746 1.505 1.00 86.69 157 SER A O 1
ATOM 1241 N N . SER A 1 158 ? -14.750 -7.021 3.449 1.00 86.50 158 SER A N 1
ATOM 1242 C CA . SER A 1 158 ? -14.220 -8.319 3.885 1.00 86.50 158 SER A CA 1
ATOM 1243 C C . SER A 1 158 ? -15.285 -9.305 4.368 1.00 86.50 158 SER A C 1
ATOM 1245 O O . SER A 1 158 ? -15.017 -10.501 4.426 1.00 86.50 158 SER A O 1
ATOM 1247 N N . THR A 1 159 ? -16.473 -8.815 4.734 1.00 87.75 159 THR A N 1
ATOM 1248 C CA . THR A 1 159 ? -17.568 -9.653 5.249 1.00 87.75 159 THR A CA 1
ATOM 1249 C C . THR A 1 159 ? -18.359 -10.319 4.119 1.00 87.75 159 THR A C 1
ATOM 1251 O O . THR A 1 159 ? -19.039 -11.314 4.353 1.00 87.75 159 THR A O 1
ATOM 1254 N N . LEU A 1 160 ? -18.257 -9.793 2.895 1.00 87.44 160 LEU A N 1
ATOM 1255 C CA . LEU A 1 160 ? -18.945 -10.328 1.723 1.00 87.44 160 LEU A CA 1
ATOM 1256 C C . LEU A 1 160 ? -18.349 -11.664 1.277 1.00 87.44 160 LEU A C 1
ATOM 1258 O O . LEU A 1 160 ? -17.136 -11.885 1.343 1.00 87.44 160 LEU A O 1
ATOM 1262 N N . THR A 1 161 ? -19.203 -12.538 0.750 1.00 87.00 161 THR A N 1
ATOM 1263 C CA . THR A 1 161 ? -18.746 -13.746 0.055 1.00 87.00 161 THR A CA 1
ATOM 1264 C C . THR A 1 161 ? -18.073 -13.393 -1.276 1.00 87.00 161 THR A C 1
ATOM 1266 O O . THR A 1 161 ? -18.224 -12.295 -1.813 1.00 87.00 161 THR A O 1
ATOM 1269 N N . ILE A 1 162 ? -17.307 -14.332 -1.836 1.00 83.69 162 ILE A N 1
ATOM 1270 C CA . ILE A 1 162 ? -16.564 -14.126 -3.093 1.00 83.69 162 ILE A CA 1
ATOM 1271 C C . ILE A 1 162 ? -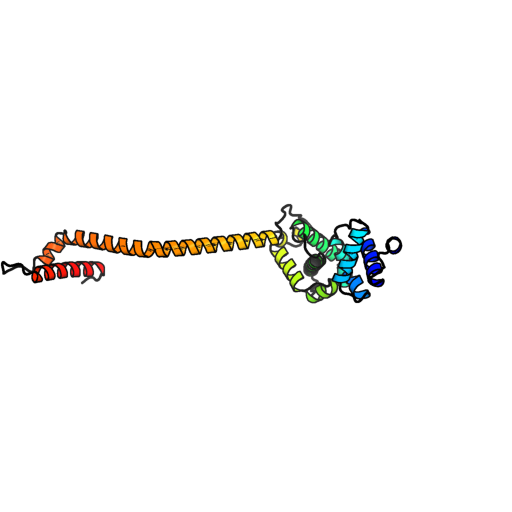17.521 -13.810 -4.260 1.00 83.69 162 ILE A C 1
ATOM 1273 O O . ILE A 1 162 ? -17.234 -12.938 -5.089 1.00 83.69 162 ILE A O 1
ATOM 1277 N N . ASP A 1 163 ? -18.674 -14.480 -4.299 1.00 84.25 163 ASP A N 1
ATOM 1278 C CA . ASP A 1 163 ? -19.681 -14.308 -5.351 1.00 84.25 163 ASP A CA 1
ATOM 1279 C C . ASP A 1 163 ? -20.443 -12.982 -5.192 1.00 84.25 163 ASP A C 1
ATOM 1281 O O . ASP A 1 163 ? -20.643 -12.247 -6.168 1.00 84.25 163 ASP A O 1
ATOM 1285 N N . GLU A 1 164 ? -20.788 -12.610 -3.956 1.00 86.19 164 GLU A N 1
ATOM 1286 C CA . GLU A 1 164 ? -21.369 -11.297 -3.643 1.00 86.19 164 GLU A CA 1
ATOM 1287 C C . GLU A 1 164 ? -20.400 -10.168 -3.992 1.00 86.19 164 GLU A C 1
ATOM 1289 O O . GLU A 1 164 ? -20.795 -9.191 -4.618 1.00 86.19 164 GLU A O 1
ATOM 1294 N N . PHE A 1 165 ? -19.109 -10.314 -3.687 1.00 85.44 165 PHE A N 1
ATOM 1295 C CA . PHE A 1 165 ? -18.097 -9.310 -4.020 1.00 85.44 165 PHE A CA 1
ATOM 1296 C C . PHE A 1 165 ? -17.931 -9.108 -5.535 1.00 85.44 165 PHE A C 1
ATOM 1298 O O . PHE A 1 165 ? -17.554 -8.034 -6.006 1.00 85.44 165 PHE A O 1
ATOM 1305 N N . THR A 1 166 ? -18.204 -10.144 -6.327 1.00 83.19 166 THR A N 1
ATOM 1306 C CA . THR A 1 166 ? -18.107 -10.074 -7.789 1.00 83.19 166 THR A CA 1
ATOM 1307 C C . THR A 1 166 ? -19.333 -9.401 -8.418 1.00 83.19 166 THR A C 1
ATOM 1309 O O . THR A 1 166 ? -19.248 -8.880 -9.534 1.00 83.19 166 THR A O 1
ATOM 1312 N N . SER A 1 167 ? -20.465 -9.380 -7.723 1.00 83.06 167 SER A N 1
ATOM 1313 C CA . SER A 1 167 ? -21.738 -8.864 -8.237 1.00 83.06 167 SER A CA 1
ATOM 1314 C C . SER A 1 167 ? -22.125 -7.507 -7.645 1.00 83.06 167 SER A C 1
ATOM 1316 O O . SER A 1 167 ? -22.660 -6.667 -8.367 1.00 83.06 167 SER A O 1
ATOM 1318 N N . VAL A 1 168 ? -21.817 -7.264 -6.371 1.00 79.88 168 VAL A N 1
ATOM 1319 C CA . VAL A 1 168 ? -22.251 -6.094 -5.604 1.00 79.88 168 VAL A CA 1
ATOM 1320 C C . VAL A 1 168 ? -21.086 -5.131 -5.380 1.00 79.88 168 VAL A C 1
ATOM 1322 O O . VAL A 1 168 ? -20.101 -5.451 -4.716 1.00 79.88 168 VAL A O 1
ATOM 1325 N N . ASP A 1 169 ? -21.229 -3.906 -5.884 1.00 77.12 169 ASP A N 1
ATOM 1326 C CA . ASP A 1 169 ? -20.361 -2.787 -5.524 1.00 77.12 169 ASP A CA 1
ATOM 1327 C C . ASP A 1 169 ? -20.966 -2.044 -4.322 1.00 77.12 169 ASP A C 1
ATOM 1329 O O . ASP A 1 169 ? -22.027 -1.435 -4.422 1.00 77.12 169 ASP A O 1
ATOM 1333 N N . LEU A 1 170 ? -20.285 -2.067 -3.172 1.00 79.38 170 LEU A N 1
ATOM 1334 C CA . LEU A 1 170 ? -20.693 -1.260 -2.017 1.00 79.38 170 LEU A CA 1
ATOM 1335 C C . LEU A 1 170 ? -20.498 0.238 -2.323 1.00 79.38 170 LEU A C 1
ATOM 1337 O O . LEU A 1 170 ? -19.416 0.655 -2.739 1.00 79.38 170 LEU A O 1
ATOM 1341 N N . GLU A 1 171 ? -21.496 1.074 -2.054 1.00 75.94 171 GLU A N 1
ATOM 1342 C CA . GLU A 1 171 ? -21.378 2.528 -2.266 1.00 75.94 171 GLU A CA 1
ATOM 1343 C C . GLU A 1 171 ? -20.586 3.226 -1.150 1.00 75.94 171 GLU A C 1
ATOM 1345 O O . GLU A 1 171 ? -19.931 4.245 -1.379 1.00 75.94 171 GLU A O 1
ATOM 1350 N N . HIS A 1 172 ? -20.611 2.664 0.062 1.00 78.62 172 HIS A N 1
ATOM 1351 C CA . HIS A 1 172 ? -19.969 3.271 1.221 1.00 78.62 172 HIS A CA 1
ATOM 1352 C C . HIS A 1 172 ? -18.443 3.283 1.075 1.00 78.62 172 HIS A C 1
ATOM 1354 O O . HIS A 1 172 ? -17.830 2.265 0.734 1.00 78.62 172 HIS A O 1
ATOM 1360 N N . CYS A 1 173 ? -17.845 4.444 1.340 1.00 81.19 173 CYS A N 1
ATOM 1361 C CA . CYS A 1 173 ? -16.403 4.654 1.362 1.00 81.19 173 CYS A CA 1
ATOM 1362 C C . CYS A 1 173 ? -15.926 4.746 2.811 1.00 81.19 173 CYS A C 1
ATOM 1364 O O . CYS A 1 173 ? -16.536 5.437 3.622 1.00 81.19 173 CYS A O 1
ATOM 1366 N N . GLU A 1 174 ? -14.816 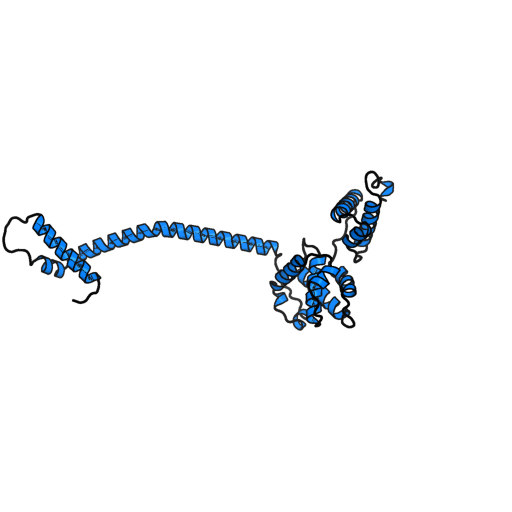4.081 3.107 1.00 83.44 174 GLU A N 1
ATOM 1367 C CA . GLU A 1 174 ? -14.194 4.094 4.429 1.00 83.44 174 GLU A CA 1
ATOM 1368 C C . GLU A 1 174 ? -13.169 5.222 4.581 1.00 83.44 174 GLU A C 1
ATOM 1370 O O . GLU A 1 174 ? -12.569 5.690 3.610 1.00 83.44 174 GLU A O 1
ATOM 1375 N N . ASP A 1 175 ? -12.921 5.615 5.829 1.00 86.81 175 ASP A N 1
ATOM 1376 C CA . ASP A 1 175 ? -11.865 6.564 6.164 1.00 86.81 175 ASP A CA 1
ATOM 1377 C C . ASP A 1 175 ? -10.463 5.941 6.007 1.00 86.81 175 ASP A C 1
ATOM 1379 O O . ASP A 1 175 ? -10.247 4.764 6.329 1.00 86.81 175 ASP A O 1
ATOM 1383 N N . PRO A 1 176 ? -9.442 6.733 5.625 1.00 90.06 176 PRO A N 1
ATOM 1384 C CA . PRO A 1 176 ? -8.079 6.236 5.513 1.00 90.06 176 PRO A CA 1
ATOM 1385 C C . PRO A 1 176 ? -7.552 5.718 6.868 1.00 90.06 176 PRO A C 1
ATOM 1387 O O . PRO A 1 176 ? -7.775 6.348 7.907 1.00 90.06 176 PRO A O 1
ATOM 1390 N N . PRO A 1 177 ? -6.732 4.646 6.889 1.00 88.44 177 PRO A N 1
ATOM 1391 C CA . PRO A 1 177 ? -6.232 4.067 8.140 1.00 88.44 177 PRO A CA 1
ATOM 1392 C C . PRO A 1 177 ? -5.491 5.046 9.067 1.00 88.44 177 PRO A C 1
ATOM 1394 O O . PRO A 1 177 ? -5.564 4.901 10.281 1.00 88.44 177 PRO A O 1
ATOM 1397 N N . ALA A 1 178 ? -4.832 6.079 8.526 1.00 88.06 178 ALA A N 1
ATOM 1398 C CA . ALA A 1 178 ? -4.179 7.111 9.338 1.00 88.06 178 ALA A CA 1
ATOM 1399 C C . ALA A 1 178 ? -5.179 7.908 10.199 1.00 88.06 178 ALA A C 1
ATOM 1401 O O . ALA A 1 178 ? -4.866 8.269 11.331 1.00 88.06 178 ALA A O 1
ATOM 1402 N N . PHE A 1 179 ? -6.389 8.144 9.682 1.00 89.25 179 PHE A N 1
ATOM 1403 C CA . PHE A 1 179 ? -7.470 8.801 10.413 1.00 89.25 179 PHE A CA 1
ATOM 1404 C C . PHE A 1 179 ? -8.090 7.871 11.463 1.00 89.25 179 PHE A C 1
ATOM 1406 O O . PHE A 1 179 ? -8.353 8.277 12.593 1.00 89.25 179 PHE A O 1
ATOM 1413 N N . ARG A 1 180 ? -8.255 6.585 11.132 1.00 86.56 180 ARG A N 1
ATOM 1414 C CA . ARG A 1 180 ? -8.730 5.569 12.086 1.00 86.56 180 ARG A CA 1
ATOM 1415 C C . ARG A 1 180 ? -7.761 5.394 13.259 1.00 86.56 180 ARG A C 1
ATOM 1417 O O . ARG A 1 180 ? -8.192 5.376 14.412 1.00 86.56 180 ARG A O 1
ATOM 1424 N N . GLU A 1 181 ? -6.461 5.296 12.982 1.00 87.31 181 GLU A N 1
ATOM 1425 C CA . GLU A 1 181 ? -5.419 5.182 14.010 1.00 87.31 181 GLU A CA 1
ATOM 1426 C C . GLU A 1 181 ? -5.341 6.443 14.884 1.00 87.31 181 GLU A C 1
ATOM 1428 O O . GLU A 1 181 ? -5.228 6.326 16.106 1.00 87.31 181 GLU A O 1
ATOM 1433 N N . SER A 1 182 ? -5.442 7.643 14.299 1.00 90.69 182 SER A N 1
ATOM 1434 C CA . SER A 1 182 ? -5.415 8.891 15.074 1.00 90.69 182 SER A CA 1
ATOM 1435 C C . SER A 1 182 ? -6.636 9.028 15.988 1.00 90.69 182 SER A C 1
ATOM 1437 O O . SER A 1 182 ? -6.476 9.348 17.166 1.00 90.69 182 SER A O 1
ATOM 1439 N N . ARG A 1 183 ? -7.844 8.705 15.501 1.00 90.94 183 ARG A N 1
ATOM 1440 C CA . ARG A 1 183 ? -9.064 8.692 16.326 1.00 90.94 183 ARG A CA 1
ATOM 1441 C C . ARG A 1 183 ? -9.007 7.654 17.439 1.00 90.94 183 ARG A C 1
ATOM 1443 O O . ARG A 1 183 ? -9.467 7.944 18.539 1.00 90.94 183 ARG A O 1
ATOM 1450 N N . ARG A 1 184 ? -8.454 6.466 17.175 1.00 89.25 184 ARG A N 1
ATOM 1451 C CA . ARG A 1 184 ? -8.289 5.421 18.197 1.00 89.25 184 ARG A CA 1
ATOM 1452 C C . ARG A 1 184 ? -7.389 5.907 19.332 1.00 89.25 184 ARG A C 1
ATOM 1454 O O . ARG A 1 184 ? -7.823 5.900 20.476 1.00 89.25 184 ARG A O 1
ATOM 1461 N N . LYS A 1 185 ? -6.205 6.430 19.001 1.00 93.00 185 LYS A N 1
ATOM 1462 C CA . LYS A 1 185 ? -5.266 6.990 19.988 1.00 93.00 185 LYS A CA 1
ATOM 1463 C C . LYS A 1 185 ? -5.874 8.147 20.781 1.00 93.00 185 LYS A C 1
ATOM 1465 O O . LYS A 1 185 ? -5.658 8.247 21.981 1.00 93.00 185 LYS A O 1
ATOM 1470 N N . ALA A 1 186 ? -6.649 9.012 20.126 1.00 93.00 186 ALA A N 1
ATOM 1471 C CA . ALA A 1 186 ? -7.333 10.111 20.803 1.00 93.00 186 ALA A CA 1
ATOM 1472 C C . ALA A 1 186 ? -8.376 9.614 21.819 1.00 93.00 186 ALA A C 1
ATOM 1474 O O . ALA A 1 186 ? -8.443 10.154 22.919 1.00 93.00 186 ALA A O 1
ATOM 1475 N N . ARG A 1 187 ? -9.152 8.574 21.477 1.00 93.00 187 ARG A N 1
ATOM 1476 C CA . ARG A 1 187 ? -10.109 7.941 22.401 1.00 93.00 187 ARG A CA 1
ATOM 1477 C C . ARG A 1 187 ? -9.409 7.250 23.570 1.00 93.00 187 ARG A C 1
ATOM 1479 O O . ARG A 1 187 ? -9.830 7.423 24.702 1.00 93.00 187 ARG A O 1
ATOM 1486 N N . GLU A 1 188 ? -8.329 6.516 23.309 1.00 94.00 188 GLU A N 1
ATOM 1487 C CA . GLU A 1 188 ? -7.524 5.872 24.359 1.00 94.00 188 GLU A CA 1
ATOM 1488 C C . GLU A 1 188 ? -6.964 6.907 25.345 1.00 94.00 188 GLU A C 1
ATOM 1490 O O . GLU A 1 188 ? -7.053 6.723 26.554 1.00 94.00 188 GLU A O 1
ATOM 1495 N N . LEU A 1 189 ? -6.475 8.044 24.841 1.00 95.00 189 LEU A N 1
ATOM 1496 C CA . LEU A 1 189 ? -6.008 9.148 25.680 1.00 95.00 189 LEU A CA 1
ATOM 1497 C C . LEU A 1 189 ? -7.143 9.783 26.505 1.00 95.00 189 LEU A C 1
ATOM 1499 O O . LEU A 1 189 ? -6.912 10.217 27.629 1.00 95.00 189 LEU A O 1
ATOM 1503 N N . GLN A 1 190 ? -8.355 9.883 25.950 1.00 93.88 190 GLN A N 1
ATOM 1504 C CA . GLN A 1 190 ? -9.522 10.389 26.682 1.00 93.88 190 GLN A CA 1
ATOM 1505 C C . GLN A 1 190 ? -9.895 9.457 27.833 1.00 93.88 190 GLN A C 1
ATOM 1507 O O . GLN A 1 190 ? -10.003 9.929 28.959 1.00 93.88 190 GLN A O 1
ATOM 1512 N N . LEU A 1 191 ? -9.980 8.152 27.571 1.00 94.69 191 LEU A N 1
ATOM 1513 C CA . LEU A 1 191 ? -10.264 7.145 28.595 1.00 94.69 191 LEU A CA 1
ATOM 1514 C C . LEU A 1 191 ? -9.210 7.157 29.707 1.00 94.69 191 LEU A C 1
ATOM 1516 O O . LEU A 1 191 ? -9.562 7.146 30.876 1.00 94.69 191 LEU A O 1
ATOM 1520 N N . GLN A 1 192 ? -7.924 7.284 29.366 1.00 94.62 192 GLN A N 1
ATOM 1521 C CA . GLN A 1 192 ? -6.858 7.410 30.370 1.00 94.62 192 GLN A CA 1
ATOM 1522 C C . GLN A 1 192 ? -7.030 8.654 31.249 1.00 94.62 192 GLN A C 1
ATOM 1524 O O . GLN A 1 192 ? -6.878 8.579 32.465 1.00 94.62 192 GLN A O 1
ATOM 1529 N N . LYS A 1 193 ? -7.391 9.799 30.659 1.00 94.94 193 LYS A N 1
ATOM 1530 C CA . LYS A 1 193 ? -7.667 11.026 31.424 1.00 94.94 193 LYS A CA 1
ATOM 1531 C C . LYS A 1 193 ? -8.900 10.887 32.312 1.00 94.94 193 LYS A C 1
ATOM 1533 O O . LYS A 1 193 ? -8.903 11.419 33.418 1.00 94.94 193 LYS A O 1
ATOM 1538 N N . GLU A 1 194 ? -9.934 10.204 31.831 1.00 93.81 194 GLU A N 1
ATOM 1539 C CA . GLU A 1 194 ? -11.140 9.902 32.602 1.00 93.81 194 GLU A CA 1
ATOM 1540 C C . GLU A 1 194 ? -10.821 8.965 33.772 1.00 93.81 194 GLU A C 1
ATOM 1542 O O . GLU A 1 194 ? -11.210 9.258 34.898 1.00 93.81 194 GLU A O 1
ATOM 1547 N N . GLU A 1 195 ? -10.039 7.906 33.554 1.00 93.69 195 GLU A N 1
ATOM 1548 C CA . GLU A 1 195 ? -9.566 7.000 34.609 1.00 93.69 195 GLU A CA 1
ATOM 1549 C C . GLU A 1 195 ? -8.710 7.729 35.652 1.00 93.69 195 GLU A C 1
ATOM 1551 O O . GLU A 1 195 ? -8.888 7.537 36.854 1.00 93.69 195 GLU A O 1
ATOM 1556 N N . GLU A 1 196 ? -7.799 8.603 35.221 1.00 93.94 196 GLU A N 1
ATOM 1557 C CA . GLU A 1 196 ? -7.004 9.435 36.128 1.00 93.94 196 GLU A CA 1
ATOM 1558 C C . GLU A 1 196 ? -7.872 10.413 36.928 1.00 93.94 196 GLU A C 1
ATOM 1560 O O . GLU A 1 196 ? -7.620 10.630 38.114 1.00 93.94 196 GLU A O 1
ATOM 1565 N N . ALA A 1 197 ? -8.892 11.006 36.303 1.00 94.00 197 ALA A N 1
ATOM 1566 C CA . ALA A 1 197 ? -9.836 11.889 36.979 1.00 94.00 197 ALA A CA 1
ATOM 1567 C C . ALA A 1 197 ? -10.685 11.121 37.999 1.00 94.00 197 ALA A C 1
ATOM 1569 O O . ALA A 1 197 ? -10.821 11.579 39.131 1.00 94.00 197 ALA A O 1
ATOM 1570 N N . LEU A 1 198 ? -11.186 9.936 37.641 1.00 92.88 198 LEU A N 1
ATOM 1571 C CA . LEU A 1 198 ? -11.931 9.060 38.546 1.00 92.88 198 LEU A CA 1
ATOM 1572 C C . LEU A 1 198 ? -11.082 8.641 39.744 1.00 92.88 198 LEU A C 1
ATOM 1574 O O . LEU A 1 198 ? -11.555 8.737 40.869 1.00 92.88 198 LEU A O 1
ATOM 1578 N N . ARG A 1 199 ? -9.811 8.277 39.536 1.00 93.25 199 ARG A N 1
ATOM 1579 C CA . ARG A 1 199 ? -8.886 7.962 40.640 1.00 93.25 199 ARG A CA 1
ATOM 1580 C C . ARG A 1 199 ? -8.658 9.150 41.570 1.00 93.25 199 ARG A C 1
ATOM 1582 O O . ARG A 1 199 ? -8.589 8.970 42.779 1.00 93.25 199 ARG A O 1
ATOM 1589 N N . LYS A 1 200 ? -8.535 10.367 41.031 1.00 93.75 200 LYS A N 1
ATOM 1590 C CA . LYS A 1 200 ? -8.415 11.582 41.857 1.00 93.75 200 LYS A CA 1
ATOM 1591 C C . LYS A 1 200 ? -9.680 11.821 42.676 1.00 93.75 200 LYS A C 1
ATOM 1593 O O . LYS A 1 200 ? -9.581 12.066 43.871 1.00 93.75 200 LYS A O 1
ATOM 1598 N N . ILE A 1 201 ? -10.844 11.686 42.045 1.00 93.25 201 ILE A N 1
ATOM 1599 C CA . ILE A 1 201 ? -12.142 11.808 42.712 1.00 93.25 201 ILE A CA 1
ATOM 1600 C C . ILE A 1 201 ? -12.287 10.742 43.808 1.00 93.25 201 ILE A C 1
ATOM 1602 O O . ILE A 1 201 ? -12.699 11.064 44.913 1.00 93.25 201 ILE A O 1
ATOM 1606 N N . GLU A 1 202 ? -11.899 9.494 43.552 1.00 91.31 202 GLU A N 1
ATOM 1607 C CA . GLU A 1 202 ? -11.954 8.401 44.531 1.00 91.31 202 GLU A CA 1
ATOM 1608 C C . GLU A 1 202 ? -11.066 8.676 45.756 1.00 91.31 202 GLU A C 1
ATOM 1610 O O . GLU A 1 202 ? -11.495 8.477 46.895 1.00 91.31 202 GLU A O 1
ATOM 1615 N N . LEU A 1 203 ? -9.861 9.220 45.542 1.00 90.94 203 LEU A N 1
ATOM 1616 C CA . LEU A 1 203 ? -8.970 9.648 46.625 1.00 90.94 203 LEU A CA 1
ATOM 1617 C C . LEU A 1 203 ? -9.555 10.798 47.461 1.00 90.94 203 LEU A C 1
ATOM 1619 O O . LEU A 1 203 ? -9.292 10.860 48.660 1.00 90.94 203 LEU A O 1
ATOM 1623 N N . GLU A 1 204 ? -10.334 11.697 46.858 1.00 89.69 204 GLU A N 1
ATOM 1624 C CA . GLU A 1 204 ? -11.022 12.787 47.565 1.00 89.69 204 GLU A CA 1
ATOM 1625 C C . GLU A 1 204 ? -12.289 12.309 48.291 1.00 89.69 204 GLU A C 1
ATOM 1627 O O . GLU A 1 204 ? -12.588 12.772 49.393 1.00 89.69 204 GLU A O 1
ATOM 1632 N N . ILE A 1 205 ? -13.029 11.366 47.705 1.00 90.31 205 ILE A N 1
ATOM 1633 C CA . ILE A 1 205 ? -14.279 10.833 48.258 1.00 90.31 205 ILE A CA 1
ATOM 1634 C C . ILE A 1 205 ? -14.014 9.909 49.451 1.00 90.31 205 ILE A C 1
ATOM 1636 O O . ILE A 1 205 ? -14.699 10.036 50.464 1.00 90.31 205 ILE A O 1
ATOM 1640 N N . SER A 1 206 ? -12.998 9.043 49.394 1.00 90.44 206 SER A N 1
ATOM 1641 C CA . SER A 1 206 ? -12.679 8.086 50.468 1.00 90.44 206 SER A CA 1
ATOM 1642 C C . SER A 1 206 ? -12.571 8.701 51.883 1.00 90.44 206 SER A C 1
ATOM 1644 O O . SER A 1 206 ? -13.222 8.198 52.808 1.00 90.44 206 SER A O 1
ATOM 1646 N N . PRO A 1 207 ? -11.825 9.804 52.118 1.00 91.38 207 PRO A N 1
ATOM 1647 C CA . PRO A 1 207 ? -11.773 10.428 53.440 1.00 91.38 207 PRO A CA 1
ATOM 1648 C C . PRO A 1 207 ? -13.102 11.083 53.839 1.00 91.38 207 PRO A C 1
ATOM 1650 O O . PRO A 1 207 ? -13.462 11.038 55.019 1.00 91.38 207 PRO A O 1
ATOM 1653 N N . MET A 1 208 ? -13.848 11.652 52.883 1.00 86.00 208 MET A N 1
ATOM 1654 C CA . MET A 1 208 ? -15.177 12.217 53.142 1.00 86.00 208 MET A CA 1
ATOM 1655 C C . MET A 1 208 ? -16.179 11.131 53.541 1.00 86.00 208 MET A C 1
ATOM 1657 O O . MET A 1 208 ? -16.932 11.322 54.493 1.00 86.00 208 MET A O 1
ATOM 1661 N N . GLU A 1 209 ? -16.165 9.977 52.875 1.00 85.12 209 GLU A N 1
ATOM 1662 C CA . GLU A 1 209 ? -16.997 8.822 53.226 1.00 85.12 209 GLU A CA 1
ATOM 1663 C C . GLU A 1 209 ? -16.690 8.328 54.639 1.00 85.12 209 GLU A C 1
ATOM 1665 O O . GLU A 1 209 ? -17.603 8.195 55.457 1.00 85.12 209 GLU A O 1
ATOM 1670 N N . ALA A 1 210 ? -15.408 8.161 54.976 1.00 89.19 210 ALA A N 1
ATOM 1671 C CA . ALA A 1 210 ? -14.987 7.763 56.317 1.00 89.19 210 ALA A CA 1
ATOM 1672 C C . ALA A 1 210 ? -15.375 8.797 57.391 1.00 89.19 210 ALA A C 1
ATOM 1674 O O . ALA A 1 210 ? -15.629 8.453 58.549 1.00 89.19 210 ALA A O 1
ATOM 1675 N N . GLU A 1 211 ? -15.399 10.087 57.054 1.00 90.62 211 GLU A N 1
ATOM 1676 C CA . GLU A 1 211 ? -15.850 11.152 57.953 1.00 90.62 211 GLU A CA 1
ATOM 1677 C C . GLU A 1 211 ? -17.370 11.158 58.140 1.00 90.62 211 GLU A C 1
ATOM 1679 O O . GLU A 1 211 ? -17.851 11.248 59.275 1.00 90.62 211 GLU A O 1
ATOM 1684 N N . VAL A 1 212 ? -18.131 10.981 57.060 1.00 90.12 212 VAL A N 1
ATOM 1685 C CA . VAL A 1 212 ? -19.591 10.840 57.103 1.00 90.12 212 VAL A CA 1
ATOM 1686 C C . VAL A 1 212 ? -19.984 9.599 57.898 1.00 90.12 212 VAL A C 1
ATOM 1688 O O . VAL A 1 212 ? -20.873 9.685 58.746 1.00 90.12 212 VAL A O 1
ATOM 1691 N N . GLU A 1 213 ? -19.308 8.467 57.706 1.00 87.31 213 GLU A N 1
ATOM 1692 C CA . GLU A 1 213 ? -19.576 7.239 58.454 1.00 87.31 213 GLU A CA 1
ATOM 1693 C C . GLU A 1 213 ? -19.290 7.422 59.950 1.00 87.31 213 GLU A C 1
ATOM 1695 O O . GLU A 1 213 ? -20.157 7.132 60.782 1.00 87.31 213 GLU A O 1
ATOM 1700 N N . ARG A 1 214 ? -18.153 8.036 60.310 1.00 88.56 214 ARG A N 1
ATOM 1701 C CA . ARG A 1 214 ? -17.851 8.415 61.704 1.00 88.56 214 ARG A CA 1
ATOM 1702 C C . ARG A 1 214 ? -18.904 9.361 62.290 1.00 88.56 214 ARG A C 1
ATOM 1704 O O . ARG A 1 214 ? -19.301 9.204 63.448 1.00 88.56 214 ARG A O 1
ATOM 1711 N N . ALA A 1 215 ? -19.382 10.343 61.527 1.00 88.81 215 ALA A N 1
ATOM 1712 C CA . ALA A 1 215 ? -20.413 11.282 61.974 1.00 88.81 215 ALA A CA 1
ATOM 1713 C C . ALA A 1 215 ? -21.785 10.606 62.152 1.00 88.81 215 ALA A C 1
ATOM 1715 O O . ALA A 1 215 ? -22.495 10.867 63.131 1.00 88.81 215 ALA A O 1
ATOM 1716 N N . LEU A 1 216 ? -22.158 9.705 61.240 1.00 86.94 216 LEU A N 1
ATOM 1717 C CA . LEU A 1 216 ? -23.376 8.902 61.331 1.00 86.94 216 LEU A CA 1
ATOM 1718 C C . LEU A 1 216 ? -23.318 7.935 62.516 1.00 86.94 216 LEU A C 1
ATOM 1720 O O . LEU A 1 216 ? -24.321 7.791 63.216 1.00 86.94 216 LEU A O 1
ATOM 1724 N N . GLU A 1 217 ? -22.165 7.326 62.792 1.00 83.38 217 GLU A N 1
ATOM 1725 C CA . GLU A 1 217 ? -21.951 6.491 63.975 1.00 83.38 217 GLU A CA 1
ATOM 1726 C C . GLU A 1 217 ? -22.104 7.273 65.274 1.00 83.38 217 GLU A C 1
ATOM 1728 O O . GLU A 1 217 ? -22.821 6.819 66.166 1.00 83.38 217 GLU A O 1
ATOM 1733 N N . LYS A 1 218 ? -21.509 8.468 65.377 1.00 85.44 218 LYS A N 1
ATOM 1734 C CA . LYS A 1 218 ? -21.702 9.351 66.540 1.00 85.44 218 LYS A CA 1
ATOM 1735 C C . LYS A 1 218 ? -23.181 9.674 66.744 1.00 85.44 218 LYS A C 1
ATOM 1737 O O . LYS A 1 218 ? -23.713 9.445 67.829 1.00 85.44 218 LYS A O 1
ATOM 1742 N N . ARG A 1 219 ? -23.891 10.078 65.682 1.00 84.19 219 ARG A N 1
ATOM 1743 C CA . ARG A 1 219 ? -25.346 10.324 65.736 1.00 84.19 219 ARG A CA 1
ATOM 1744 C C . ARG A 1 219 ? -26.159 9.075 66.086 1.00 84.19 219 ARG A C 1
ATOM 1746 O O . ARG A 1 219 ? -27.226 9.198 66.688 1.00 84.19 219 ARG A O 1
ATOM 1753 N N . ARG A 1 220 ? -25.728 7.877 65.676 1.00 82.38 220 ARG A N 1
ATOM 1754 C CA . ARG A 1 220 ? -26.373 6.603 66.046 1.00 82.38 220 ARG A CA 1
ATOM 1755 C C . ARG A 1 220 ? -26.141 6.279 67.522 1.00 82.38 220 ARG A C 1
ATOM 1757 O O . ARG A 1 220 ? -27.114 5.966 68.202 1.00 82.38 220 ARG A O 1
ATOM 1764 N N . LYS A 1 221 ? -24.914 6.436 68.031 1.00 80.25 221 LYS A N 1
ATOM 1765 C CA . LYS A 1 221 ? -24.574 6.271 69.456 1.00 80.25 221 LYS A CA 1
ATOM 1766 C C . LYS A 1 221 ? -25.357 7.242 70.336 1.00 80.25 221 LYS A C 1
ATOM 1768 O O . LYS A 1 221 ? -25.959 6.827 71.317 1.00 80.25 221 LYS A O 1
ATOM 1773 N N . GLU A 1 222 ? -25.430 8.516 69.960 1.00 81.31 222 GLU A N 1
ATOM 1774 C CA . GLU A 1 222 ? -26.218 9.521 70.689 1.00 81.31 222 GLU A CA 1
ATOM 1775 C C . GLU A 1 222 ? -27.716 9.201 70.697 1.00 81.31 222 GLU A C 1
ATOM 1777 O O . GLU A 1 222 ? -28.369 9.318 71.735 1.00 81.31 222 GLU A O 1
ATOM 1782 N N . ARG A 1 223 ? -28.273 8.763 69.559 1.00 79.56 223 ARG A N 1
ATOM 1783 C CA . ARG A 1 223 ? -29.669 8.308 69.494 1.00 79.56 223 ARG A CA 1
ATOM 1784 C C . ARG A 1 223 ? -29.904 7.080 70.368 1.00 79.56 223 ARG A C 1
ATOM 1786 O O . ARG A 1 223 ? -30.898 7.057 71.086 1.00 79.56 223 ARG 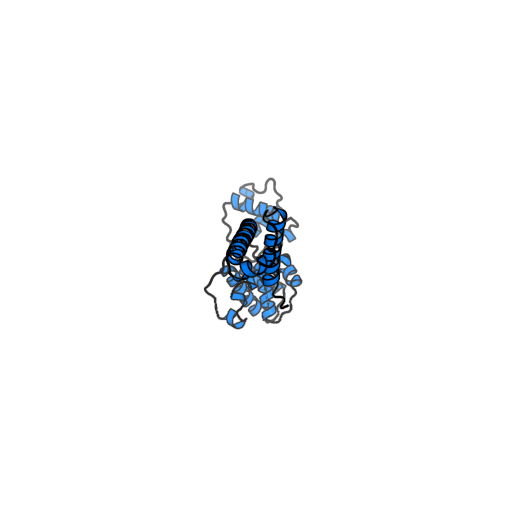A O 1
ATOM 1793 N N . PHE A 1 224 ? -28.985 6.115 70.363 1.00 77.88 224 PHE A N 1
ATOM 1794 C CA . PHE A 1 224 ? -29.057 4.923 71.207 1.00 77.88 224 PHE A CA 1
ATOM 1795 C C . PHE A 1 224 ? -29.006 5.273 72.701 1.00 77.88 224 PHE A C 1
ATOM 1797 O O . PHE A 1 224 ? -29.873 4.831 73.448 1.00 77.88 224 PHE A O 1
ATOM 1804 N N . LYS A 1 225 ? -28.095 6.162 73.123 1.00 75.69 225 LYS A N 1
ATOM 1805 C CA . LYS A 1 225 ? -27.987 6.664 74.511 1.00 75.69 225 LYS A CA 1
ATOM 1806 C C . LYS A 1 225 ? -29.270 7.341 75.014 1.00 75.69 225 LYS A C 1
ATOM 1808 O O . LYS A 1 225 ? -29.539 7.345 76.211 1.00 75.69 225 LYS A O 1
ATOM 1813 N N . ARG A 1 226 ? -30.088 7.899 74.113 1.00 75.88 226 ARG A N 1
ATOM 1814 C CA . ARG A 1 226 ? -31.389 8.509 74.449 1.00 75.88 226 ARG A CA 1
ATOM 1815 C C . ARG A 1 226 ? -32.533 7.500 74.575 1.00 75.88 226 ARG A C 1
ATOM 1817 O O . ARG A 1 226 ? -33.586 7.875 75.087 1.00 75.88 226 ARG A O 1
ATOM 1824 N N . THR A 1 227 ? -32.357 6.257 74.124 1.00 79.12 227 THR A N 1
ATOM 1825 C CA . TH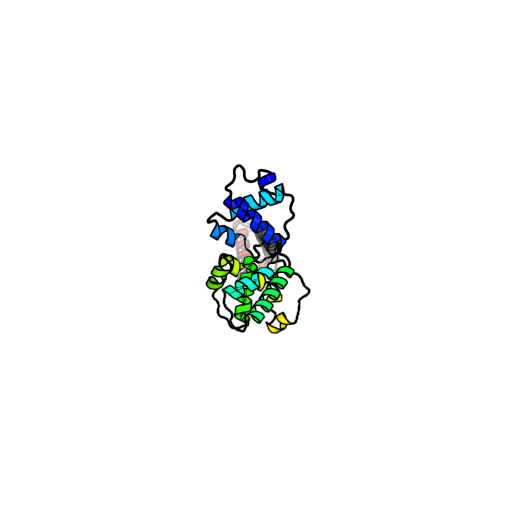R A 1 227 ? -33.395 5.224 74.229 1.00 79.12 227 THR A CA 1
ATOM 1826 C C . THR A 1 227 ? -33.605 4.778 75.674 1.00 79.12 227 THR A C 1
ATOM 1828 O O . THR A 1 227 ? -32.701 4.824 76.509 1.00 79.12 227 THR A O 1
ATOM 1831 N N . GLN A 1 228 ? -34.819 4.314 75.970 1.00 74.19 228 GLN A N 1
ATOM 1832 C CA . GLN A 1 228 ? -35.174 3.788 77.287 1.00 74.19 228 GLN A CA 1
ATOM 1833 C C . GLN A 1 228 ? -34.344 2.545 77.656 1.00 74.19 228 GLN A C 1
ATOM 1835 O O . GLN A 1 228 ? -33.944 2.400 78.808 1.00 74.19 228 GLN A O 1
ATOM 1840 N N . TYR A 1 229 ? -34.020 1.704 76.669 1.00 71.12 229 TYR A N 1
ATOM 1841 C CA . TYR A 1 229 ? -33.205 0.498 76.838 1.00 71.12 229 TYR A CA 1
ATOM 1842 C C . TYR A 1 229 ? -31.776 0.812 77.319 1.00 71.12 229 TYR A C 1
ATOM 1844 O O . TYR A 1 229 ? -31.302 0.209 78.277 1.00 71.12 229 TYR A O 1
ATOM 1852 N N . ALA A 1 230 ? -31.115 1.820 76.736 1.00 69.69 230 ALA A N 1
ATOM 1853 C CA . ALA A 1 230 ? -29.780 2.239 77.176 1.00 69.69 230 ALA A CA 1
ATOM 1854 C C . ALA A 1 230 ? -29.770 2.767 78.625 1.00 69.69 230 ALA A C 1
ATOM 1856 O O . ALA A 1 230 ? -28.835 2.490 79.375 1.00 69.69 230 ALA A O 1
ATOM 1857 N N . ARG A 1 231 ? -30.831 3.474 79.051 1.00 69.00 231 ARG A N 1
ATOM 1858 C CA . ARG A 1 231 ? -30.969 3.944 80.442 1.00 69.00 231 ARG A CA 1
ATOM 1859 C C . ARG A 1 231 ? -31.128 2.794 81.433 1.00 69.00 231 ARG A C 1
ATOM 1861 O O . ARG A 1 231 ? -30.499 2.840 82.485 1.00 69.00 231 ARG A O 1
ATOM 1868 N N . MET A 1 232 ? -31.912 1.768 81.090 1.00 69.31 232 MET A N 1
ATOM 1869 C CA . MET A 1 232 ? -32.089 0.575 81.929 1.00 69.31 232 MET A CA 1
ATOM 1870 C C . MET A 1 232 ? -30.762 -0.157 82.165 1.00 69.31 232 MET A C 1
ATOM 1872 O O . MET A 1 232 ? -30.448 -0.482 83.303 1.00 69.31 232 MET A O 1
ATOM 1876 N N . MET A 1 233 ? -29.947 -0.328 81.120 1.00 64.81 233 MET A N 1
ATOM 1877 C CA . MET A 1 233 ? -28.652 -1.018 81.224 1.00 64.81 233 MET A CA 1
ATOM 1878 C C . MET A 1 233 ? -27.607 -0.225 82.028 1.00 64.81 233 MET A C 1
ATOM 1880 O O . MET A 1 233 ? -26.780 -0.816 82.713 1.00 64.81 233 MET A O 1
ATOM 1884 N N . SER A 1 234 ? -27.654 1.112 81.990 1.00 62.16 234 SER A N 1
ATOM 1885 C CA . SER A 1 234 ? -26.786 1.973 82.815 1.00 62.16 234 SER A CA 1
ATOM 1886 C C . SER A 1 234 ? -27.254 2.129 84.271 1.00 62.16 234 SER A C 1
ATOM 1888 O O . SER A 1 234 ? -26.481 2.559 85.124 1.00 62.16 234 SER A O 1
ATOM 1890 N N . GLY A 1 235 ? -28.524 1.813 84.551 1.00 56.59 235 GLY A N 1
ATOM 1891 C CA . GLY A 1 235 ? -29.172 2.017 85.849 1.00 56.59 235 GLY A CA 1
ATOM 1892 C C . GLY A 1 235 ? -28.835 0.967 86.908 1.00 56.59 235 GLY A C 1
ATOM 1893 O O . GLY A 1 235 ? -29.103 1.201 88.080 1.00 56.59 235 GLY A O 1
ATOM 1894 N N . SER A 1 236 ? -28.219 -0.160 86.536 1.00 54.44 236 SER A N 1
ATOM 1895 C CA . SER A 1 236 ? -27.813 -1.202 87.494 1.00 54.44 236 SER A CA 1
ATOM 1896 C C . SER A 1 236 ? -26.553 -0.868 88.309 1.00 54.44 236 SER A C 1
ATOM 1898 O O . SER A 1 236 ? -26.197 -1.639 89.193 1.00 54.44 236 SER A O 1
ATOM 1900 N N . LEU A 1 237 ? -25.894 0.273 88.065 1.00 51.00 237 LEU A N 1
ATOM 1901 C CA . LEU A 1 237 ? -24.784 0.782 88.884 1.00 51.00 237 LEU A CA 1
ATOM 1902 C C . LEU A 1 237 ? -25.218 2.048 89.630 1.00 51.00 237 LEU A C 1
ATOM 1904 O O . LEU A 1 237 ? -24.959 3.164 89.172 1.00 51.00 237 LEU A O 1
ATOM 1908 N N . GLY A 1 238 ? -25.905 1.884 90.763 1.00 42.59 238 GLY A N 1
ATOM 1909 C CA . GLY A 1 238 ? -26.327 3.014 91.592 1.00 42.59 238 GLY A CA 1
ATOM 1910 C C . GLY A 1 238 ? -27.184 2.679 92.813 1.00 42.59 238 GLY A C 1
ATOM 1911 O O . GLY A 1 238 ? -28.303 3.164 92.915 1.00 42.59 238 GLY A O 1
ATOM 1912 N N . SER A 1 239 ? -26.630 1.918 93.753 1.00 39.72 239 SER A N 1
ATOM 1913 C CA . SER A 1 239 ? -26.854 2.081 95.199 1.00 39.72 239 SER A CA 1
ATOM 1914 C C . SER A 1 239 ? -25.543 1.615 95.843 1.00 39.72 239 SER A C 1
ATOM 1916 O O . SER A 1 239 ? -25.194 0.454 95.674 1.00 39.72 239 SER A O 1
ATOM 1918 N N . GLU A 1 240 ? -24.683 2.415 96.466 1.00 44.53 240 GLU A N 1
ATOM 1919 C CA . GLU A 1 240 ? -24.884 3.562 97.347 1.00 44.53 240 GLU A CA 1
ATOM 1920 C C . GLU A 1 240 ? -23.588 4.411 97.348 1.00 44.53 240 GLU A C 1
ATOM 1922 O O . GLU A 1 240 ? -22.516 3.880 97.629 1.00 44.53 240 GLU A O 1
ATOM 1927 N N . SER A 1 241 ? -23.648 5.700 96.997 1.00 38.16 241 SER A N 1
ATOM 1928 C CA . SER A 1 241 ? -22.832 6.804 97.558 1.00 38.16 241 SER A CA 1
ATOM 1929 C C . SER A 1 241 ? -23.035 8.092 96.742 1.00 38.16 241 SER A C 1
ATOM 1931 O O . SER A 1 241 ? -23.154 8.063 95.519 1.00 38.16 241 SER A O 1
ATOM 1933 N N . ASP A 1 242 ? -23.141 9.220 97.450 1.00 49.25 242 ASP A N 1
ATOM 1934 C CA . ASP A 1 242 ? -23.654 10.515 96.963 1.00 49.25 242 ASP A CA 1
ATOM 1935 C C . ASP A 1 242 ? -22.586 11.438 96.343 1.00 49.25 242 ASP A C 1
ATOM 1937 O O . ASP A 1 242 ? -22.824 12.617 96.091 1.00 49.25 242 ASP A O 1
ATOM 1941 N N . GLU A 1 243 ? -21.406 10.908 96.034 1.00 52.91 243 GLU A N 1
ATOM 1942 C CA . GLU A 1 243 ? -20.437 11.596 95.188 1.00 52.91 243 GLU A CA 1
ATOM 1943 C C . GLU A 1 243 ? -20.214 10.741 93.954 1.00 52.91 243 GLU A C 1
ATOM 1945 O O . GLU A 1 243 ? -19.529 9.722 93.995 1.00 52.91 243 GLU A O 1
ATOM 1950 N N . LEU A 1 244 ? -20.836 11.147 92.844 1.00 54.59 244 LEU A N 1
ATOM 1951 C CA . LEU A 1 244 ? -20.627 10.502 91.558 1.00 54.59 244 LEU A CA 1
ATOM 1952 C C . LEU A 1 244 ? -19.159 10.705 91.176 1.00 54.59 244 LEU A C 1
ATOM 1954 O O . LEU A 1 244 ? -18.780 11.752 90.640 1.00 54.59 244 LEU A O 1
ATOM 1958 N N . THR A 1 245 ? -18.314 9.728 91.495 1.00 60.88 245 THR A N 1
ATOM 1959 C CA . THR A 1 245 ? -16.909 9.815 91.133 1.00 60.88 245 THR A CA 1
ATOM 1960 C C . THR A 1 245 ? -16.816 9.895 89.604 1.00 60.88 245 THR A C 1
ATOM 1962 O O . THR A 1 245 ? -17.608 9.263 88.892 1.00 60.88 245 THR A O 1
ATOM 1965 N N . PRO A 1 246 ? -15.854 10.648 89.042 1.00 60.78 246 PRO A N 1
ATOM 1966 C CA . PRO A 1 246 ? -15.621 10.657 87.597 1.00 60.78 246 PRO A CA 1
ATOM 1967 C C . PRO A 1 246 ? -15.439 9.240 87.024 1.00 60.78 246 PRO A C 1
ATOM 1969 O O . PRO A 1 246 ? -15.744 9.004 85.856 1.00 60.78 246 PRO A O 1
ATOM 1972 N N . ALA A 1 247 ? -14.989 8.300 87.866 1.00 59.31 247 ALA A N 1
ATOM 1973 C CA . ALA A 1 247 ? -14.844 6.885 87.557 1.00 59.31 247 ALA A CA 1
ATOM 1974 C C . ALA A 1 247 ? -16.193 6.183 87.304 1.00 59.31 247 ALA A C 1
ATOM 1976 O O . ALA A 1 247 ? -16.329 5.504 86.290 1.00 59.31 247 ALA A O 1
ATOM 1977 N N . ASP A 1 248 ? -17.220 6.400 88.130 1.00 63.62 248 ASP A N 1
ATOM 1978 C CA . ASP A 1 248 ? -18.531 5.746 87.958 1.00 63.62 248 ASP A CA 1
ATOM 1979 C C . ASP A 1 248 ? -19.268 6.214 86.696 1.00 63.62 248 ASP A C 1
ATOM 1981 O O . ASP A 1 248 ? -19.932 5.434 86.004 1.00 63.62 248 ASP A O 1
ATOM 1985 N N . ALA A 1 249 ? -19.118 7.493 86.343 1.00 63.62 249 ALA A N 1
ATOM 1986 C CA . ALA A 1 249 ? -19.633 8.035 85.088 1.00 63.62 249 ALA A CA 1
ATOM 1987 C C . ALA A 1 249 ? -18.904 7.455 83.860 1.00 63.62 249 ALA A C 1
ATOM 1989 O O . ALA A 1 249 ? -19.523 7.270 82.807 1.00 63.62 249 ALA A O 1
ATOM 1990 N N . LEU A 1 250 ? -17.609 7.146 83.986 1.00 68.00 250 LEU A N 1
ATOM 1991 C CA . LEU A 1 250 ? -16.830 6.466 82.949 1.00 68.00 250 LEU A CA 1
ATOM 1992 C C . LEU A 1 250 ? -17.339 5.036 82.732 1.00 68.00 250 LEU A C 1
ATOM 1994 O O . LEU A 1 250 ? -17.664 4.674 81.603 1.00 68.00 250 LEU A O 1
ATOM 1998 N N . VAL A 1 251 ? -17.518 4.274 83.814 1.00 69.44 251 VAL A N 1
ATOM 1999 C CA . VAL A 1 251 ? -17.964 2.870 83.769 1.00 69.44 251 VAL A CA 1
ATOM 2000 C C . VAL A 1 251 ? -19.356 2.739 83.142 1.00 69.44 251 VAL A C 1
ATOM 2002 O O . VAL A 1 251 ? -19.583 1.878 82.291 1.00 69.44 251 VAL A O 1
ATOM 2005 N N . ARG A 1 252 ? -20.303 3.629 83.475 1.00 67.62 252 ARG A N 1
ATOM 2006 C CA . ARG A 1 252 ? -21.636 3.623 82.834 1.00 67.62 252 ARG A CA 1
ATOM 2007 C C . ARG A 1 252 ? -21.568 3.907 81.334 1.00 67.62 252 ARG A C 1
ATOM 2009 O O . ARG A 1 252 ? -22.321 3.308 80.566 1.00 67.62 252 ARG A O 1
ATOM 2016 N N . ASN A 1 253 ? -20.692 4.817 80.909 1.00 69.31 253 ASN A N 1
ATOM 2017 C CA . ASN A 1 253 ? -20.509 5.121 79.491 1.00 69.31 253 ASN A CA 1
ATOM 2018 C C . ASN A 1 253 ? -19.874 3.947 78.733 1.00 69.31 253 ASN A C 1
ATOM 2020 O O . ASN A 1 253 ? -20.308 3.657 77.618 1.00 69.31 253 ASN A O 1
ATOM 2024 N N . GLU A 1 254 ? -18.926 3.239 79.349 1.00 74.44 254 GLU A N 1
ATOM 2025 C CA . GLU A 1 254 ? -18.308 2.033 78.784 1.00 74.44 254 GLU A CA 1
ATOM 2026 C C . GLU A 1 254 ? -19.315 0.890 78.603 1.00 74.44 254 GLU A C 1
ATOM 2028 O O . GLU A 1 254 ? -19.336 0.256 77.549 1.00 74.44 254 GLU A O 1
ATOM 2033 N N . ILE A 1 255 ? -20.212 0.667 79.570 1.00 72.69 255 ILE A N 1
ATOM 2034 C CA . ILE A 1 255 ? -21.260 -0.367 79.479 1.00 72.69 255 ILE A CA 1
ATOM 2035 C C . ILE A 1 255 ? -22.219 -0.084 78.320 1.00 72.69 255 ILE A C 1
ATOM 2037 O O . ILE A 1 255 ? -22.539 -0.978 77.537 1.00 72.69 255 ILE A O 1
ATOM 2041 N N . VAL A 1 256 ? -22.670 1.164 78.170 1.00 72.19 256 VAL A N 1
ATOM 2042 C CA . VAL A 1 256 ? -23.582 1.538 77.076 1.00 72.19 256 VAL A CA 1
ATOM 2043 C C . VAL A 1 256 ? -22.890 1.437 75.711 1.00 72.19 256 VAL A C 1
ATOM 2045 O O . VAL A 1 256 ? -23.526 1.038 74.732 1.00 72.19 256 VAL A O 1
ATOM 2048 N N . ASP A 1 257 ? -21.594 1.744 75.636 1.00 72.88 257 ASP A N 1
ATOM 2049 C CA . ASP A 1 257 ? -20.806 1.623 74.407 1.00 72.88 257 ASP A CA 1
ATOM 2050 C C . ASP A 1 257 ? -20.507 0.148 74.043 1.00 72.88 257 ASP A C 1
ATOM 2052 O O . ASP A 1 257 ? -20.530 -0.190 72.855 1.00 72.88 257 ASP A O 1
ATOM 2056 N N . LEU A 1 258 ? -20.325 -0.742 75.030 1.00 75.44 258 LEU A N 1
ATOM 2057 C CA . LEU A 1 258 ? -20.210 -2.202 74.852 1.00 75.44 258 LEU A CA 1
ATOM 2058 C C . LEU A 1 258 ? -21.519 -2.847 74.377 1.00 75.44 258 LEU A C 1
ATOM 2060 O O . LEU A 1 258 ? -21.517 -3.699 73.492 1.00 75.44 258 LEU A O 1
ATOM 2064 N N . VAL A 1 259 ? -22.663 -2.428 74.923 1.00 73.75 259 VAL A N 1
ATOM 2065 C CA . VAL A 1 259 ? -23.975 -2.923 74.469 1.00 73.75 259 VAL A CA 1
ATOM 2066 C C . VAL A 1 259 ? -24.258 -2.463 73.035 1.00 73.75 259 VAL A C 1
ATOM 2068 O O . VAL A 1 259 ? -24.777 -3.229 72.222 1.00 73.75 259 VAL A O 1
ATO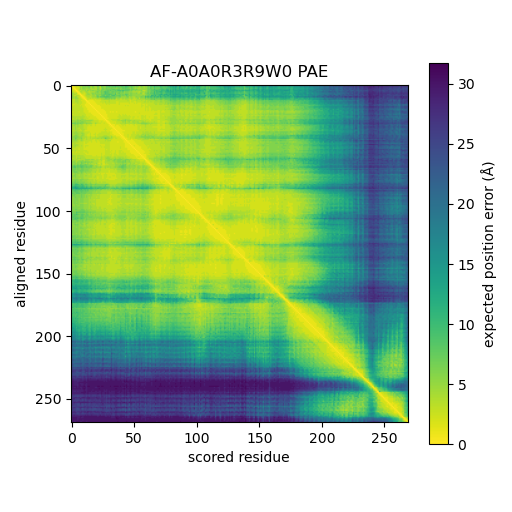M 2071 N N . PHE A 1 260 ? -23.878 -1.230 72.687 1.00 75.88 260 PHE A N 1
ATOM 2072 C CA . PHE A 1 260 ? -24.010 -0.720 71.322 1.00 75.88 260 PHE A CA 1
ATOM 2073 C C . PHE A 1 260 ? -23.122 -1.476 70.319 1.00 75.88 260 PHE A C 1
ATOM 2075 O O . PHE A 1 260 ? -23.547 -1.707 69.185 1.00 75.88 260 PHE A O 1
ATOM 2082 N N . SER A 1 261 ? -21.903 -1.870 70.706 1.00 75.06 261 SER A N 1
ATOM 2083 C CA . SER A 1 261 ? -21.011 -2.655 69.841 1.00 75.06 261 SER A CA 1
ATOM 2084 C C . SER A 1 261 ? -21.491 -4.101 69.672 1.00 75.06 261 SER A C 1
ATOM 2086 O O . SER A 1 261 ? -21.504 -4.592 68.543 1.00 75.06 261 SER A O 1
ATOM 2088 N N . ALA A 1 262 ? -21.985 -4.738 70.739 1.00 74.00 262 ALA A N 1
ATOM 2089 C CA . ALA A 1 262 ? -22.569 -6.083 70.701 1.00 74.00 262 ALA A CA 1
ATOM 2090 C C . ALA A 1 262 ? -23.857 -6.156 69.856 1.00 74.00 262 ALA A C 1
ATOM 2092 O O . ALA A 1 262 ? -24.070 -7.114 69.117 1.00 74.00 262 ALA A O 1
ATOM 2093 N N . ALA A 1 263 ? -24.694 -5.112 69.882 1.00 68.06 263 ALA A N 1
ATOM 2094 C CA . ALA A 1 263 ? -25.879 -5.023 69.022 1.00 68.06 263 ALA A CA 1
ATOM 2095 C C . ALA A 1 263 ? -25.534 -4.916 67.520 1.00 68.06 263 ALA A C 1
ATOM 2097 O O . ALA A 1 263 ? -26.374 -5.200 66.666 1.00 68.06 263 ALA A O 1
ATOM 2098 N N . ARG A 1 264 ? -24.306 -4.497 67.182 1.00 65.88 264 ARG A N 1
ATOM 2099 C CA . ARG A 1 264 ? -23.837 -4.293 65.803 1.00 65.88 264 ARG A CA 1
ATOM 2100 C C . ARG A 1 264 ? -23.179 -5.535 65.201 1.00 65.88 264 ARG A C 1
ATOM 2102 O O . ARG A 1 264 ? -23.238 -5.702 63.987 1.00 65.88 264 ARG A O 1
ATOM 2109 N N . SER A 1 265 ? -22.570 -6.394 66.021 1.00 62.69 265 SER A N 1
ATOM 2110 C CA . SER A 1 265 ? -21.930 -7.639 65.573 1.00 62.69 265 SER A CA 1
ATOM 2111 C C . SER A 1 265 ? -22.927 -8.726 65.174 1.00 62.69 265 SER A C 1
ATOM 2113 O O . SER A 1 265 ? -22.509 -9.761 64.665 1.00 62.69 265 SER A O 1
ATOM 2115 N N . GLY A 1 266 ? -24.234 -8.512 65.386 1.00 51.09 266 GLY A N 1
ATOM 2116 C CA . GLY A 1 266 ? -25.286 -9.454 64.997 1.00 51.09 266 GLY A CA 1
ATOM 2117 C C . GLY A 1 266 ? -25.170 -10.824 65.665 1.00 51.09 266 GLY A C 1
ATOM 2118 O O . GLY A 1 266 ? -25.897 -11.734 65.290 1.00 51.09 266 GLY A O 1
ATOM 2119 N N . THR A 1 267 ? -24.267 -10.976 66.633 1.00 41.44 267 THR A N 1
ATOM 2120 C CA . THR A 1 267 ? -24.098 -12.179 67.434 1.00 41.44 267 THR A CA 1
ATOM 2121 C C . THR A 1 267 ? -25.296 -12.270 68.368 1.00 41.44 267 THR A C 1
ATOM 2123 O O . THR A 1 267 ? -25.391 -11.449 69.287 1.00 41.44 267 THR A O 1
ATOM 2126 N N . PRO A 1 268 ? -26.228 -13.211 68.140 1.00 40.88 268 PRO A N 1
ATOM 2127 C CA . PRO A 1 268 ? -27.219 -13.525 69.149 1.00 40.88 268 PRO A CA 1
ATOM 2128 C C . PRO A 1 268 ? -26.448 -14.080 70.350 1.00 40.88 268 PRO A C 1
ATOM 2130 O O . PRO A 1 268 ? -25.571 -14.929 70.173 1.00 40.88 268 PRO A O 1
ATOM 2133 N N . LEU A 1 269 ? -26.727 -13.542 71.537 1.00 40.22 269 LEU A N 1
ATOM 2134 C CA . LEU A 1 269 ? -26.373 -14.202 72.793 1.00 40.22 269 LEU A CA 1
ATOM 2135 C C . LEU A 1 269 ? -27.066 -15.566 72.874 1.00 40.22 269 LEU A C 1
ATOM 2137 O O . LEU A 1 269 ? -28.233 -15.647 72.422 1.00 40.22 269 LEU A O 1
#

Sequence (269 aa):
MCVSRNFTRGRVRSHVVAACLYMTCRLENTAHLLLDFSDITQVNVFDLGRTLNFLTRSLKINLPTTDPCMYILRFAVSLDFGAKQKEVVSLATRLVQRMKRDWIATGRRPTGLCGAALLLAARCYNFNRTVADVVRVVHISEAVVKKRLDEFGQTPSSTLTIDEFTSVDLEHCEDPPAFRESRRKARELQLQKEEEALRKIELEISPMEAEVERALEKRRKERFKRTQYARMMSGSLGSESDELTPADALVRNEIVDLVFSAARSGTPL

InterPro domains:
  IPR000812 Transcription factor TFIIB [PR00685] (18-37)
  IPR000812 Transcription factor TFIIB [PR00685] (44-59)
  IPR000812 Transcription factor TFIIB [PR00685] (108-124)
  IPR000812 Transcription factor TFIIB [PTHR11618] (1-201)
  IPR013150 Transcription factor TFIIB, cyclin-like domain [PF00382] (1-56)
  IPR013150 Transcription factor TFIIB, cyclin-like domain [PF00382] (63-152)
  IPR013763 Cyclin-like domain [SM00385] (70-154)
  IPR036915 Cyclin-like superfamily [SSF47954] (2-64)
  IPR036915 Cyclin-like superfamily [SSF47954] (67-165)

Radius of gyration: 40.4 Å; Cα contacts (8 Å, |Δi|>4): 200; chains: 1; bounding box: 63×44×122 Å

Secondary structure (DSSP, 8-state):
-TTTTTTTTTS-HHHHHHHHHHHHHHHTT-S--HHHHHHHHTS-HHHHHHHHHHHHHHHTPPPPPPPTHHHHHHHHHHH--GGGHHHHHHHHHHHHHHHHHTT-STTS-HHHHHHHHHHHHHHHTT----HHHHHHHHTS-HHHHHHHHHHHTTSGGGGS-HHHHHH------PPPHHHHHHHHHHHHHHHHHHHHHHHHHHHHHHHHHHHHHHHHHHHHHHHHHTSHHHHHHHTTS-SS-SS--HHHHHHHHHHHHHHHHHTTS----